Protein AF-A0AAV4BDG4-F1 (afdb_monomer)

pLDDT: mean 85.78, std 14.43, range [35.44, 98.12]

Solvent-accessible surface area (backbone atoms only — not comparable to full-atom values): 12300 Å² total; per-residue (Å²): 131,75,57,92,96,53,85,87,89,84,87,64,98,82,62,91,70,87,56,55,36,72,92,63,77,57,38,47,42,70,58,53,55,46,65,73,56,68,48,56,65,57,51,50,50,55,57,36,61,77,67,53,71,68,67,95,70,93,49,65,69,57,58,54,51,36,48,50,58,32,53,47,52,51,52,51,49,53,54,49,44,71,78,37,67,73,64,64,61,94,48,93,59,50,69,59,54,49,53,50,54,53,50,49,66,67,43,49,66,56,51,50,54,54,53,70,66,68,85,61,59,70,68,57,54,54,52,32,44,76,71,73,42,70,65,76,73,70,70,76,64,73,76,73,63,87,68,71,77,86,75,72,60,44,62,17,75,85,51,55,84,90,70,59,48,60,21,82,44,53,40,89,86,79,62,49,43,30,34,78,94,71,53,79,84,85,86,70,57,94,88,72,113

Radius of gyration: 34.15 Å; Cα contacts (8 Å, |Δi|>4): 116; chains: 1; bounding box: 66×41×107 Å

Structure (mmCIF, N/CA/C/O backbone):
data_AF-A0AAV4BDG4-F1
#
_entry.id   AF-A0AAV4BDG4-F1
#
loop_
_atom_site.group_PDB
_atom_site.id
_atom_site.type_symbol
_atom_site.label_atom_id
_atom_site.label_alt_id
_atom_site.label_comp_id
_atom_site.label_asym_id
_atom_site.label_entity_id
_atom_site.label_seq_id
_atom_site.pdbx_PDB_ins_code
_atom_site.Cartn_x
_atom_site.Cartn_y
_atom_site.Cartn_z
_atom_site.occupancy
_atom_site.B_iso_or_equiv
_atom_site.auth_seq_id
_atom_site.auth_comp_id
_atom_site.auth_asym_id
_atom_site.auth_atom_id
_atom_site.pdbx_PDB_model_num
ATOM 1 N N . MET A 1 1 ? 24.468 -13.431 -28.323 1.00 70.44 1 MET A N 1
ATOM 2 C CA . MET A 1 1 ? 23.838 -13.746 -29.622 1.00 70.44 1 MET A CA 1
ATOM 3 C C . MET A 1 1 ? 22.811 -14.858 -29.434 1.00 70.44 1 MET A C 1
ATOM 5 O O . MET A 1 1 ? 22.978 -15.628 -28.487 1.00 70.44 1 MET A O 1
ATOM 9 N N . PRO A 1 2 ? 21.722 -14.906 -30.225 1.00 81.69 2 PRO A N 1
ATOM 10 C CA . PRO A 1 2 ? 20.741 -15.987 -30.136 1.00 81.69 2 PRO A CA 1
ATOM 11 C C . PRO A 1 2 ? 21.385 -17.351 -30.427 1.00 81.69 2 PRO A C 1
ATOM 13 O O . PRO A 1 2 ? 22.406 -17.438 -31.104 1.00 81.69 2 PRO A O 1
ATOM 16 N N . LYS A 1 3 ? 20.809 -18.415 -29.855 1.00 88.38 3 LYS A N 1
ATOM 17 C CA . LYS A 1 3 ? 21.290 -19.793 -30.051 1.00 88.38 3 LYS A CA 1
ATOM 18 C C . LYS A 1 3 ? 21.027 -20.254 -31.488 1.00 88.38 3 LYS A C 1
ATOM 20 O O . LYS A 1 3 ? 20.099 -19.759 -32.126 1.00 88.38 3 LYS A O 1
ATOM 25 N N . GLN A 1 4 ? 21.788 -21.244 -31.957 1.00 90.38 4 GLN A N 1
ATOM 26 C CA . GLN A 1 4 ? 21.557 -21.880 -33.256 1.00 90.38 4 GLN A CA 1
ATOM 27 C C . GLN A 1 4 ? 20.088 -22.326 -33.385 1.00 90.38 4 GLN A C 1
ATOM 29 O O . GLN A 1 4 ? 19.519 -22.889 -32.449 1.00 90.38 4 GLN A O 1
ATOM 34 N N . GLY A 1 5 ? 19.464 -22.011 -34.523 1.00 92.88 5 GLY A N 1
ATOM 35 C CA . GLY A 1 5 ? 18.044 -22.284 -34.777 1.00 92.88 5 GLY A CA 1
ATOM 36 C C . GLY A 1 5 ? 17.057 -21.290 -34.147 1.00 92.88 5 GLY A C 1
ATOM 37 O O . GLY A 1 5 ? 15.855 -21.530 -34.200 1.00 92.88 5 GLY A O 1
ATOM 38 N N . LYS A 1 6 ? 17.521 -20.181 -33.550 1.00 93.94 6 LYS A N 1
ATOM 39 C CA . LYS A 1 6 ? 16.657 -19.112 -33.019 1.00 93.94 6 LYS A CA 1
ATOM 40 C C . LYS A 1 6 ? 17.003 -17.761 -33.641 1.00 93.94 6 LYS A C 1
ATOM 42 O O . LYS A 1 6 ? 18.172 -17.403 -33.733 1.00 93.94 6 LYS A O 1
ATOM 47 N N . ALA A 1 7 ? 15.977 -16.989 -33.986 1.00 91.88 7 ALA A N 1
ATOM 48 C CA . ALA A 1 7 ? 16.105 -15.612 -34.452 1.00 91.88 7 ALA A CA 1
ATOM 49 C C . ALA A 1 7 ? 15.476 -14.643 -33.441 1.00 91.88 7 ALA A C 1
ATOM 51 O O . ALA A 1 7 ? 14.489 -14.974 -32.784 1.00 91.88 7 ALA A O 1
ATOM 52 N N . VAL A 1 8 ? 16.055 -13.448 -33.316 1.00 90.06 8 VAL A N 1
ATOM 53 C CA . VAL A 1 8 ? 15.477 -12.324 -32.568 1.00 90.06 8 VAL A CA 1
ATOM 54 C C . VAL A 1 8 ? 15.285 -11.194 -33.562 1.00 90.06 8 VAL A C 1
ATOM 56 O O . VAL A 1 8 ? 16.257 -10.733 -34.153 1.00 90.06 8 VAL A O 1
ATOM 59 N N . ILE A 1 9 ? 14.035 -10.784 -33.754 1.00 92.00 9 ILE A N 1
ATOM 60 C CA . ILE A 1 9 ? 13.655 -9.732 -34.696 1.00 92.00 9 ILE A CA 1
ATOM 61 C C . ILE A 1 9 ? 13.173 -8.544 -33.870 1.00 92.00 9 ILE A C 1
ATOM 63 O O . ILE A 1 9 ? 12.279 -8.692 -33.036 1.00 92.00 9 ILE A O 1
ATOM 67 N N . LEU A 1 10 ? 13.792 -7.385 -34.077 1.00 91.88 10 LEU A N 1
ATOM 68 C CA . LEU A 1 10 ? 13.452 -6.136 -33.403 1.00 91.88 10 LEU A CA 1
ATOM 69 C C . LEU A 1 10 ? 13.176 -5.076 -34.463 1.00 91.88 10 LEU A C 1
ATOM 71 O O . LEU A 1 10 ? 13.933 -4.947 -35.421 1.00 91.88 10 LEU A O 1
ATOM 75 N N . PHE A 1 11 ? 12.108 -4.313 -34.262 1.00 92.44 11 PHE A N 1
ATOM 76 C CA . PHE A 1 11 ? 11.775 -3.150 -35.076 1.00 92.44 11 PHE A CA 1
ATOM 77 C C . PHE A 1 11 ? 11.958 -1.898 -34.224 1.00 92.44 11 PHE A C 1
ATOM 79 O O . PHE A 1 11 ? 11.570 -1.880 -33.055 1.00 92.44 11 PHE A O 1
ATOM 86 N N . SER A 1 12 ? 12.553 -0.859 -34.801 1.00 92.31 12 SER A N 1
ATOM 87 C CA . SER A 1 12 ? 12.705 0.443 -34.158 1.00 92.31 12 SER A CA 1
ATOM 88 C C . SER A 1 12 ? 12.476 1.543 -35.179 1.00 92.31 12 SER A C 1
ATOM 90 O O . SER A 1 12 ? 12.935 1.447 -36.312 1.00 92.31 12 SER A O 1
ATOM 92 N N . THR A 1 13 ? 11.792 2.600 -34.757 1.00 93.81 13 THR A N 1
ATOM 93 C CA . THR A 1 13 ? 11.707 3.864 -35.497 1.00 93.81 13 THR A CA 1
ATOM 94 C C . THR A 1 13 ? 12.770 4.871 -35.043 1.00 93.81 13 THR A C 1
ATOM 96 O O . THR A 1 13 ? 12.795 5.975 -35.565 1.00 93.81 13 THR A O 1
ATOM 99 N N . MET A 1 14 ? 13.610 4.515 -34.059 1.00 91.50 14 MET A N 1
ATOM 100 C CA . MET A 1 14 ? 14.662 5.370 -33.483 1.00 91.50 14 MET A CA 1
ATOM 101 C C . MET A 1 14 ? 16.081 4.974 -33.914 1.00 91.50 14 MET A C 1
ATOM 103 O O . MET A 1 14 ? 16.971 5.816 -33.909 1.00 91.50 14 MET A O 1
ATOM 107 N N . HIS A 1 15 ? 16.302 3.702 -34.259 1.00 91.31 15 HIS A N 1
ATOM 108 C CA . HIS A 1 15 ? 17.616 3.182 -34.649 1.00 91.31 15 HIS A CA 1
ATOM 109 C C . HIS A 1 15 ? 17.632 3.030 -36.173 1.00 91.31 15 HIS A C 1
ATOM 111 O O . HIS A 1 15 ? 16.967 2.142 -36.709 1.00 91.31 15 HIS A O 1
ATOM 117 N N . HIS A 1 16 ? 18.320 3.943 -36.864 1.00 90.12 16 HIS A N 1
ATOM 118 C CA . HIS A 1 16 ? 18.374 4.008 -38.334 1.00 90.12 16 HIS A CA 1
ATOM 119 C C . HIS A 1 16 ? 19.648 3.398 -38.930 1.00 90.12 16 HIS A C 1
ATOM 121 O O . HIS A 1 16 ? 19.780 3.326 -40.151 1.00 90.12 16 HIS A O 1
ATOM 127 N N . ASP A 1 17 ? 20.577 2.960 -38.087 1.00 86.75 17 ASP A N 1
ATOM 128 C CA . ASP A 1 17 ? 21.832 2.339 -38.479 1.00 86.75 17 AS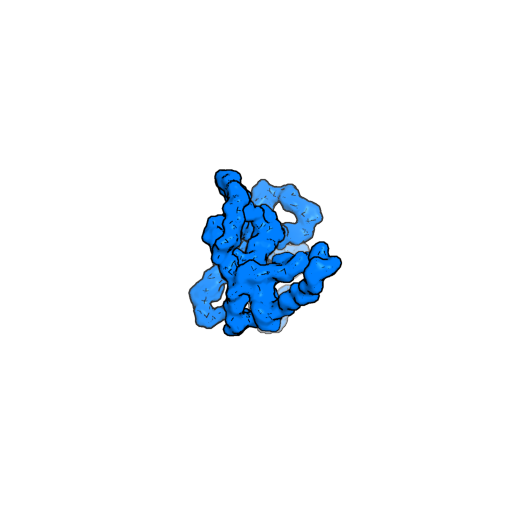P A CA 1
ATOM 129 C C . ASP A 1 17 ? 21.958 0.915 -37.912 1.00 86.75 17 ASP A C 1
ATOM 131 O O . ASP A 1 17 ? 21.097 0.407 -37.190 1.00 86.75 17 ASP A O 1
ATOM 135 N N . MET A 1 18 ? 23.036 0.232 -38.296 1.00 84.50 18 MET A N 1
ATOM 136 C CA . MET A 1 18 ? 23.383 -1.098 -37.789 1.00 84.50 18 MET A CA 1
ATOM 137 C C . MET A 1 18 ? 24.458 -1.010 -36.699 1.00 84.50 18 MET A C 1
ATOM 139 O O . MET A 1 18 ? 25.356 -1.852 -36.652 1.00 84.50 18 MET A O 1
ATOM 143 N N . ALA A 1 19 ? 24.402 0.025 -35.852 1.00 87.56 19 ALA A N 1
ATOM 144 C CA . ALA A 1 19 ? 25.393 0.226 -34.804 1.00 87.56 19 ALA A CA 1
ATOM 145 C C . ALA A 1 19 ? 25.476 -0.994 -33.867 1.00 87.56 19 ALA A C 1
ATOM 147 O O . ALA A 1 19 ? 24.468 -1.559 -33.424 1.00 87.56 19 ALA A O 1
ATOM 148 N N . VAL A 1 20 ? 26.708 -1.405 -33.565 1.00 87.81 20 VAL A N 1
ATOM 149 C CA . VAL A 1 20 ? 27.016 -2.492 -32.632 1.00 87.81 20 VAL A CA 1
ATOM 150 C C . VAL A 1 20 ? 27.889 -1.965 -31.510 1.00 87.81 20 VAL A C 1
ATOM 152 O O . VAL A 1 20 ? 28.816 -1.190 -31.731 1.00 87.81 20 VAL A O 1
ATOM 155 N N . ASP A 1 21 ? 27.600 -2.414 -30.298 1.00 82.81 21 ASP A N 1
ATOM 156 C CA . ASP A 1 21 ? 28.400 -2.083 -29.128 1.00 82.81 21 ASP A CA 1
ATOM 157 C C . ASP A 1 21 ? 29.558 -3.086 -29.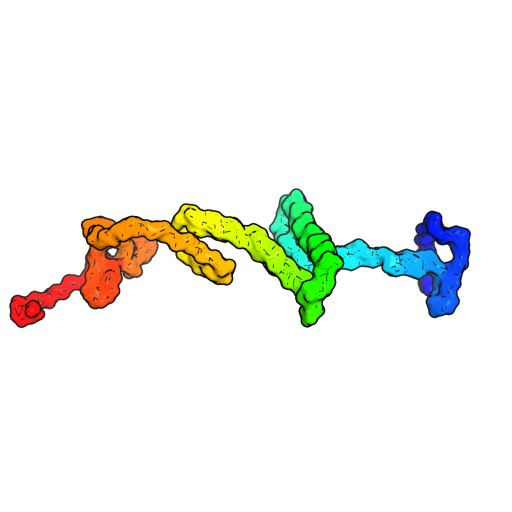011 1.00 82.81 21 ASP A C 1
ATOM 159 O O . ASP A 1 21 ? 29.351 -4.288 -28.792 1.00 82.81 21 ASP A O 1
ATOM 163 N N . LEU A 1 22 ? 30.784 -2.588 -29.197 1.00 79.69 22 LEU A N 1
ATOM 164 C CA . LEU A 1 22 ? 32.009 -3.387 -29.133 1.00 79.69 22 LEU A CA 1
ATOM 165 C C . LEU A 1 22 ? 32.346 -3.825 -27.700 1.00 79.69 22 LEU A C 1
ATOM 167 O O . LEU A 1 22 ? 32.911 -4.903 -27.519 1.00 79.69 22 LEU A O 1
ATOM 171 N N . GLU A 1 23 ? 31.950 -3.055 -26.684 1.00 80.38 23 GLU A N 1
ATOM 172 C CA . GLU A 1 23 ? 32.147 -3.402 -25.272 1.00 80.38 23 GLU A CA 1
ATOM 173 C C . GLU A 1 23 ? 31.177 -4.512 -24.839 1.00 80.38 23 GLU A C 1
ATOM 175 O O . GLU A 1 23 ? 31.510 -5.371 -24.021 1.00 80.38 23 GLU A O 1
ATOM 180 N N . GLN A 1 24 ? 29.988 -4.566 -25.448 1.00 78.75 24 GLN A N 1
ATOM 181 C CA . GLN A 1 24 ? 28.963 -5.576 -25.163 1.00 78.75 24 GLN A CA 1
ATOM 182 C C . GLN A 1 24 ? 28.935 -6.740 -26.161 1.00 78.75 24 GLN A C 1
ATOM 184 O O . GLN A 1 24 ? 27.865 -7.240 -26.531 1.00 78.75 24 GLN A O 1
ATOM 189 N N . MET A 1 25 ? 30.114 -7.241 -26.534 1.00 81.25 25 MET A N 1
ATOM 190 C CA . MET A 1 25 ? 30.286 -8.428 -27.385 1.00 81.25 25 MET A CA 1
ATOM 191 C C . MET A 1 25 ? 29.641 -8.299 -28.773 1.00 81.25 25 MET A C 1
ATOM 193 O O . MET A 1 25 ? 29.043 -9.256 -29.276 1.00 81.25 25 MET A O 1
ATOM 197 N N . GLY A 1 26 ? 29.707 -7.108 -29.372 1.00 83.00 26 GLY A N 1
ATOM 198 C CA . GLY A 1 26 ? 29.191 -6.852 -30.718 1.00 83.00 26 GLY A CA 1
ATOM 199 C C . GLY A 1 26 ? 27.672 -6.999 -30.823 1.00 83.00 26 GLY A C 1
ATOM 200 O O . GLY A 1 26 ? 27.151 -7.352 -31.883 1.00 83.00 26 GLY A O 1
ATOM 201 N N . LYS A 1 27 ? 26.936 -6.811 -29.720 1.00 87.56 27 LYS A N 1
ATOM 202 C CA . LYS A 1 27 ? 25.470 -6.837 -29.754 1.00 87.56 27 LYS A CA 1
ATOM 203 C C . LYS A 1 27 ? 24.954 -5.591 -30.488 1.00 87.56 27 LYS A C 1
ATOM 205 O O . LYS A 1 27 ? 25.473 -4.504 -30.240 1.00 87.56 27 LYS A O 1
ATOM 210 N N . PRO A 1 28 ? 23.908 -5.724 -31.325 1.00 90.62 28 PRO A N 1
ATOM 211 C CA . PRO A 1 28 ? 23.251 -4.570 -31.926 1.00 90.62 28 PRO A CA 1
ATOM 212 C C . PRO A 1 28 ? 22.740 -3.618 -30.848 1.00 90.62 28 PRO A C 1
ATOM 214 O O . PRO A 1 28 ? 22.126 -4.068 -29.875 1.00 90.62 28 PRO A O 1
ATOM 217 N N . GLU A 1 29 ? 22.957 -2.323 -31.037 1.00 91.19 29 GLU A N 1
ATOM 218 C CA . GLU A 1 29 ? 22.571 -1.279 -30.086 1.00 91.19 29 GLU A CA 1
ATOM 219 C C . GLU A 1 29 ? 21.053 -1.319 -29.795 1.00 91.19 29 GLU A C 1
ATOM 221 O O . GLU A 1 29 ? 20.655 -1.368 -28.628 1.00 91.19 29 GLU A O 1
ATOM 226 N N . ILE A 1 30 ? 20.217 -1.547 -30.819 1.00 92.69 30 ILE A N 1
ATOM 227 C CA . ILE A 1 30 ? 18.766 -1.786 -30.686 1.00 92.69 30 ILE A CA 1
ATOM 228 C C . ILE A 1 30 ? 18.411 -2.876 -29.659 1.00 92.69 30 ILE A C 1
ATOM 230 O O . ILE A 1 30 ? 17.433 -2.758 -28.916 1.00 92.69 30 ILE A O 1
ATOM 234 N N . ASN A 1 31 ? 19.200 -3.951 -29.589 1.00 91.25 31 ASN A N 1
ATOM 235 C CA . ASN A 1 31 ? 18.976 -5.047 -28.648 1.00 91.25 31 ASN A CA 1
ATOM 236 C C . ASN A 1 31 ? 19.312 -4.612 -27.216 1.00 91.25 31 ASN A C 1
ATOM 238 O O . ASN A 1 31 ? 18.610 -4.964 -26.266 1.00 91.25 31 ASN A O 1
ATOM 242 N N . LEU A 1 32 ? 20.370 -3.823 -27.047 1.00 91.19 32 LEU A N 1
ATOM 243 C CA . LEU A 1 32 ? 20.768 -3.289 -25.748 1.00 91.19 32 LEU A CA 1
ATOM 244 C C . LEU A 1 32 ? 19.735 -2.298 -25.222 1.00 91.19 32 LEU A C 1
ATOM 246 O O . LEU A 1 32 ? 19.287 -2.432 -24.079 1.00 91.19 32 LEU A O 1
ATOM 250 N N . TYR A 1 33 ? 19.292 -1.378 -26.078 1.00 91.62 33 TYR A N 1
ATOM 251 C CA . TYR A 1 33 ? 18.252 -0.413 -25.752 1.00 91.62 33 TYR A CA 1
ATOM 252 C C . TYR A 1 33 ? 16.941 -1.104 -25.352 1.00 91.62 33 TYR A C 1
ATOM 254 O O . TYR A 1 33 ? 16.366 -0.808 -24.297 1.00 91.62 33 TYR A O 1
ATOM 262 N N . TYR A 1 34 ? 16.497 -2.091 -26.139 1.00 93.00 34 TYR A N 1
ATOM 263 C CA . TYR A 1 34 ? 15.313 -2.891 -25.820 1.00 93.00 34 TYR A CA 1
ATOM 264 C C . TYR A 1 34 ? 15.454 -3.600 -24.467 1.00 93.00 34 TYR A C 1
ATOM 266 O O . TYR A 1 34 ? 14.569 -3.510 -23.617 1.00 93.00 34 TYR A O 1
ATOM 274 N N . ASN A 1 35 ? 16.582 -4.270 -24.213 1.00 91.44 35 ASN A N 1
ATOM 275 C CA . ASN A 1 35 ? 16.788 -4.979 -22.949 1.00 91.44 35 ASN A CA 1
ATOM 276 C C . ASN A 1 35 ? 16.807 -4.052 -21.731 1.00 91.44 35 ASN A C 1
ATOM 278 O O . ASN A 1 35 ? 16.324 -4.454 -20.671 1.00 91.44 35 ASN A O 1
ATOM 282 N N . LYS A 1 36 ? 17.319 -2.826 -21.884 1.00 90.81 36 LYS A N 1
ATOM 283 C CA . LYS A 1 36 ? 17.344 -1.809 -20.827 1.00 90.81 36 LYS A CA 1
ATOM 284 C C . LYS A 1 36 ? 15.943 -1.308 -20.458 1.00 90.81 36 LYS A C 1
ATOM 286 O O . LYS A 1 36 ? 15.707 -0.967 -19.304 1.00 90.81 36 LYS A O 1
ATOM 291 N N . THR A 1 37 ? 15.014 -1.271 -21.413 1.00 91.44 37 THR A N 1
ATOM 292 C CA . THR A 1 37 ? 13.696 -0.625 -21.253 1.00 91.44 37 THR A CA 1
ATOM 293 C C . THR A 1 37 ? 12.535 -1.606 -21.080 1.00 91.44 37 THR A C 1
ATOM 295 O O . THR A 1 37 ? 11.570 -1.296 -20.379 1.00 91.44 37 THR A O 1
ATOM 298 N N . LYS A 1 38 ? 12.632 -2.829 -21.622 1.00 92.06 38 LYS A N 1
ATOM 299 C CA . LYS A 1 38 ? 11.557 -3.845 -21.586 1.00 92.06 38 LYS A CA 1
ATOM 300 C C . LYS A 1 38 ? 11.100 -4.247 -20.179 1.00 92.06 38 LYS A C 1
ATOM 302 O O . LYS A 1 38 ? 10.023 -4.811 -20.018 1.00 92.06 38 LYS A O 1
ATOM 307 N N . GLY A 1 39 ? 11.930 -4.004 -19.163 1.00 92.44 39 GLY A N 1
ATOM 308 C CA . GLY A 1 39 ? 11.678 -4.416 -17.782 1.00 92.44 39 GLY A CA 1
ATOM 309 C C . GLY A 1 39 ? 10.716 -3.521 -17.000 1.00 92.44 39 GLY A C 1
ATOM 310 O O . GLY A 1 39 ? 10.349 -3.893 -15.890 1.00 92.44 39 GLY A O 1
ATOM 311 N N . GLY A 1 40 ? 10.298 -2.364 -17.529 1.00 91.19 40 GLY A N 1
ATOM 312 C CA . GLY A 1 40 ? 9.494 -1.399 -16.763 1.00 91.19 40 GLY A CA 1
ATOM 313 C C . GLY A 1 40 ? 8.167 -1.974 -16.254 1.00 91.19 40 GLY A C 1
ATOM 314 O O . GLY A 1 40 ? 7.860 -1.890 -15.066 1.00 91.19 40 GLY A O 1
ATOM 315 N N . VAL A 1 41 ? 7.411 -2.626 -17.140 1.00 90.75 41 VAL A N 1
ATOM 316 C CA . VAL A 1 41 ? 6.109 -3.227 -16.804 1.00 90.75 41 VAL A CA 1
ATOM 317 C C . VAL A 1 41 ? 6.267 -4.433 -15.875 1.00 90.75 41 VAL A C 1
ATOM 319 O O . VAL A 1 41 ? 5.510 -4.568 -14.918 1.00 90.75 41 VAL A O 1
ATOM 322 N N . ASP A 1 42 ? 7.267 -5.285 -16.107 1.00 94.31 42 ASP A N 1
ATOM 323 C CA . ASP A 1 42 ? 7.536 -6.439 -15.239 1.00 94.31 42 ASP A CA 1
ATOM 324 C C . ASP A 1 42 ? 7.944 -5.993 -13.826 1.00 94.31 42 ASP A C 1
ATOM 326 O O . ASP A 1 42 ? 7.429 -6.500 -12.832 1.00 94.31 42 ASP A O 1
ATOM 330 N N . SER A 1 43 ? 8.778 -4.953 -13.732 1.00 92.81 43 SER A N 1
ATOM 331 C CA . SER A 1 43 ? 9.163 -4.346 -12.454 1.00 92.81 43 SER A CA 1
ATOM 332 C C . SER A 1 43 ? 7.945 -3.792 -11.718 1.00 92.81 43 SER A C 1
ATOM 334 O O . SER A 1 43 ? 7.783 -4.034 -10.523 1.00 92.81 43 SER A O 1
ATOM 336 N N . LEU A 1 44 ? 7.047 -3.096 -12.426 1.00 92.81 44 LEU A N 1
ATOM 337 C CA . LEU A 1 44 ? 5.777 -2.630 -11.868 1.00 92.81 44 LEU A CA 1
ATOM 338 C C . LEU A 1 44 ? 4.942 -3.801 -11.329 1.00 92.81 44 LEU A C 1
ATOM 340 O O . LEU A 1 44 ? 4.476 -3.739 -10.191 1.00 92.81 44 LEU A O 1
ATOM 344 N N . TYR A 1 45 ? 4.789 -4.877 -12.106 1.00 93.19 45 TYR A N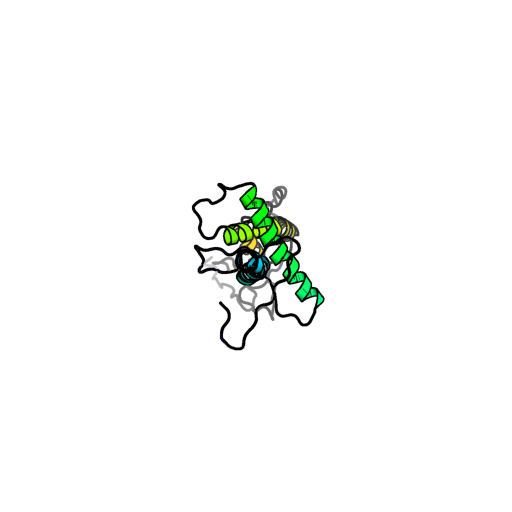 1
ATOM 345 C CA . TYR A 1 45 ? 4.053 -6.067 -11.678 1.00 93.19 45 TYR A CA 1
ATOM 346 C C . TYR A 1 45 ? 4.655 -6.705 -10.426 1.00 93.19 45 TYR A C 1
ATOM 348 O O . TYR A 1 45 ? 3.916 -6.975 -9.480 1.00 93.19 45 TYR A O 1
ATOM 356 N N . GLN A 1 46 ? 5.975 -6.900 -10.377 1.00 94.44 46 GLN A N 1
ATOM 357 C CA . GLN A 1 46 ? 6.664 -7.442 -9.200 1.00 94.44 46 GLN A CA 1
ATOM 358 C C . GLN A 1 46 ? 6.457 -6.552 -7.968 1.00 94.44 46 GLN A C 1
ATOM 360 O O . GLN A 1 46 ? 6.165 -7.037 -6.870 1.00 94.44 46 GLN A O 1
ATOM 365 N N . LEU A 1 47 ? 6.562 -5.233 -8.148 1.00 94.56 47 LEU A N 1
ATOM 366 C CA . LEU A 1 47 ? 6.370 -4.267 -7.076 1.00 94.56 47 LEU A CA 1
ATOM 367 C C . LEU A 1 47 ? 4.933 -4.303 -6.543 1.00 94.56 47 LEU A C 1
ATOM 369 O O . LEU A 1 47 ? 4.761 -4.370 -5.326 1.00 94.56 47 LEU A O 1
ATOM 373 N N . VAL A 1 48 ? 3.930 -4.281 -7.417 1.00 94.31 48 VAL A N 1
ATOM 374 C CA . VAL A 1 48 ? 2.513 -4.379 -7.037 1.00 94.31 48 VAL A CA 1
ATOM 375 C C . VAL A 1 48 ? 2.226 -5.711 -6.344 1.00 94.31 48 VAL A C 1
ATOM 377 O O . VAL A 1 48 ? 1.574 -5.738 -5.303 1.00 94.31 48 VAL A O 1
ATOM 380 N N . HIS A 1 49 ? 2.766 -6.814 -6.867 1.00 93.75 49 HIS A N 1
ATOM 381 C CA . HIS A 1 49 ? 2.534 -8.151 -6.324 1.00 93.75 49 HIS A CA 1
ATOM 382 C C . HIS A 1 49 ? 2.998 -8.286 -4.866 1.00 93.75 49 HIS A C 1
ATOM 384 O O . HIS A 1 49 ? 2.315 -8.909 -4.058 1.00 93.75 49 HIS A O 1
ATOM 390 N N . ALA A 1 50 ? 4.122 -7.661 -4.509 1.00 94.25 50 ALA A N 1
ATOM 391 C CA . ALA A 1 50 ? 4.707 -7.755 -3.172 1.00 94.25 50 ALA A CA 1
ATOM 392 C C . ALA A 1 50 ? 3.855 -7.137 -2.040 1.00 94.25 50 ALA A C 1
ATOM 394 O O . ALA A 1 50 ? 4.054 -7.500 -0.884 1.00 94.25 50 ALA A O 1
ATOM 395 N N . TYR A 1 51 ? 2.933 -6.217 -2.345 1.00 92.38 51 TYR A N 1
ATOM 396 C CA . TYR A 1 51 ? 2.023 -5.604 -1.360 1.00 92.38 51 TYR A CA 1
ATOM 397 C C . TYR A 1 51 ? 0.571 -5.579 -1.853 1.00 92.38 51 TYR A C 1
ATOM 399 O O . TYR A 1 51 ? -0.168 -4.643 -1.555 1.00 92.38 51 TYR A O 1
ATOM 407 N N . MET A 1 52 ? 0.156 -6.591 -2.620 1.00 92.06 52 MET A N 1
ATOM 408 C CA . MET A 1 52 ? -1.190 -6.605 -3.185 1.00 92.06 52 MET A CA 1
ATOM 409 C C . MET A 1 52 ? -2.274 -6.694 -2.105 1.00 92.06 52 MET A C 1
ATOM 411 O O . MET A 1 52 ? -2.184 -7.486 -1.165 1.00 92.06 52 MET A O 1
ATOM 415 N N . SER A 1 53 ? -3.348 -5.931 -2.284 1.00 89.75 53 SER A N 1
ATOM 416 C CA . SER A 1 53 ? -4.531 -5.955 -1.416 1.00 89.75 53 SER A CA 1
ATOM 417 C C . SER A 1 53 ? -5.651 -6.862 -1.947 1.00 89.75 53 SER A C 1
ATOM 419 O O . SER A 1 53 ? -6.757 -6.899 -1.395 1.00 89.75 53 SER A O 1
ATOM 421 N N . LYS A 1 54 ? -5.367 -7.626 -3.011 1.00 91.94 54 LYS A N 1
ATOM 422 C CA . LYS A 1 54 ? -6.313 -8.542 -3.656 1.00 91.94 54 LYS A CA 1
ATOM 423 C C . LYS A 1 54 ? -6.873 -9.566 -2.679 1.00 91.94 54 LYS A C 1
ATOM 425 O O . LYS A 1 54 ? -6.158 -10.198 -1.907 1.00 91.94 54 LYS A O 1
ATOM 430 N N . ARG A 1 55 ? -8.180 -9.787 -2.786 1.00 92.75 55 ARG A N 1
ATOM 431 C CA . ARG A 1 55 ? -8.892 -10.859 -2.087 1.00 92.75 55 ARG A CA 1
ATOM 432 C C . ARG A 1 55 ? -9.509 -11.804 -3.100 1.00 92.75 55 ARG A C 1
ATOM 434 O O . ARG A 1 55 ? -9.910 -11.376 -4.182 1.00 92.75 55 ARG A O 1
ATOM 441 N N . GLN A 1 56 ? -9.617 -13.077 -2.728 1.00 94.19 56 GLN A N 1
ATOM 442 C CA . GLN A 1 56 ? -10.341 -14.054 -3.530 1.00 94.19 56 GLN A CA 1
ATOM 443 C C . GLN A 1 56 ? -11.783 -13.575 -3.731 1.00 94.19 56 GLN A C 1
ATOM 445 O O . GLN A 1 56 ? -12.491 -13.257 -2.776 1.00 94.19 56 GLN A O 1
ATOM 450 N N . THR A 1 57 ? -12.202 -13.486 -4.990 1.00 94.69 57 THR A N 1
ATOM 451 C CA .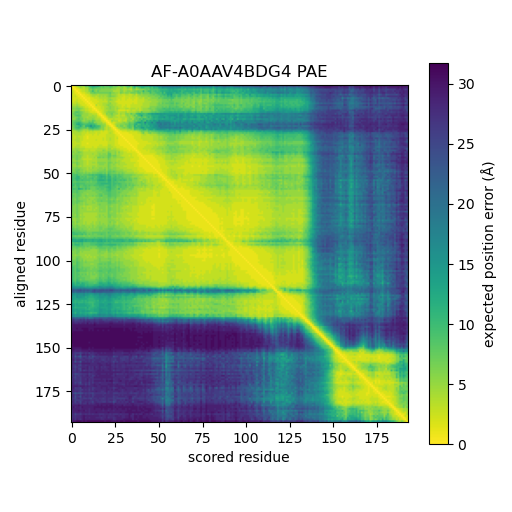 THR A 1 57 ? -13.528 -13.011 -5.378 1.00 94.69 57 THR A CA 1
ATOM 452 C C . THR A 1 57 ? -13.954 -13.685 -6.674 1.00 94.69 57 THR A C 1
ATOM 454 O O . THR A 1 57 ? -13.142 -13.886 -7.571 1.00 94.69 57 THR A O 1
ATOM 457 N N . VAL A 1 58 ? -15.243 -13.997 -6.785 1.00 96.69 58 VAL A N 1
ATOM 458 C CA . VAL A 1 58 ? -15.878 -14.452 -8.035 1.00 96.69 58 VAL A CA 1
ATOM 459 C C . VAL A 1 58 ? -16.407 -13.283 -8.876 1.00 96.69 58 VAL A C 1
ATOM 461 O O . VAL A 1 58 ? -16.916 -13.474 -9.974 1.00 96.69 58 VAL A O 1
ATOM 464 N N . ARG A 1 59 ? -16.316 -12.050 -8.363 1.00 97.06 59 ARG A N 1
ATOM 465 C CA . ARG A 1 59 ? -16.812 -10.839 -9.027 1.00 97.06 59 ARG A CA 1
ATOM 466 C C . ARG A 1 59 ? -15.657 -10.139 -9.739 1.00 97.06 59 ARG A C 1
ATOM 468 O O . ARG A 1 59 ? -14.852 -9.475 -9.082 1.00 97.06 59 ARG A O 1
ATOM 475 N N . TRP A 1 60 ? -15.604 -10.241 -11.067 1.00 95.88 60 TRP A N 1
ATOM 476 C CA . TRP A 1 60 ? -14.556 -9.609 -11.881 1.00 95.88 60 TRP A CA 1
ATOM 477 C C . TRP A 1 60 ? -14.391 -8.092 -11.641 1.00 95.88 60 TRP A C 1
ATOM 479 O O . TRP A 1 60 ? -13.238 -7.658 -11.568 1.00 95.88 60 TRP A O 1
ATOM 489 N N . PRO A 1 61 ? -15.453 -7.280 -11.406 1.00 97.06 61 PRO A N 1
ATOM 490 C CA . PRO A 1 61 ? -15.268 -5.847 -11.175 1.00 97.06 61 PRO A CA 1
ATOM 491 C C . PRO A 1 61 ? -14.510 -5.580 -9.879 1.00 97.06 61 PRO A C 1
ATOM 493 O O . PRO A 1 61 ? -13.717 -4.651 -9.800 1.00 97.06 61 PRO A O 1
ATOM 496 N N . LEU A 1 62 ? -14.709 -6.430 -8.866 1.00 95.88 62 LEU A N 1
ATOM 497 C CA . LEU A 1 62 ? -13.996 -6.320 -7.600 1.00 95.88 62 LEU A CA 1
ATOM 498 C C . LEU A 1 62 ? -12.522 -6.719 -7.758 1.00 95.88 62 LEU A C 1
ATOM 500 O O . LEU A 1 62 ? -11.650 -6.089 -7.172 1.00 95.88 62 LEU A O 1
ATOM 504 N N . SER A 1 63 ? -12.232 -7.721 -8.595 1.00 93.62 63 SER A N 1
ATOM 505 C CA . SER A 1 63 ? -10.850 -8.069 -8.950 1.00 93.62 63 SER A CA 1
ATOM 506 C C . SER A 1 63 ? -10.143 -6.913 -9.660 1.00 93.62 63 SER A C 1
ATOM 508 O O . SER A 1 63 ? -8.984 -6.630 -9.367 1.00 93.62 63 SER A O 1
ATOM 510 N N . TYR A 1 64 ? -10.829 -6.227 -10.578 1.00 93.62 64 TYR A N 1
ATOM 511 C CA . TYR A 1 64 ? -10.304 -5.015 -11.205 1.00 93.62 64 TYR A CA 1
ATOM 512 C C . TYR A 1 64 ? -10.099 -3.906 -10.170 1.00 93.62 64 TYR A C 1
ATOM 514 O O . TYR A 1 64 ? -9.003 -3.359 -10.072 1.00 93.62 64 TYR A O 1
ATOM 522 N N . PHE A 1 65 ? -11.112 -3.657 -9.334 1.00 96.00 65 PHE A N 1
ATOM 523 C CA . PHE A 1 65 ? -11.055 -2.660 -8.274 1.00 96.00 65 PHE A CA 1
ATOM 524 C C . PHE A 1 65 ? -9.859 -2.869 -7.351 1.00 96.00 65 PHE A C 1
ATOM 526 O O . PHE A 1 65 ? -9.188 -1.894 -7.075 1.00 96.00 65 PHE A O 1
ATOM 533 N N . PHE A 1 66 ? -9.532 -4.095 -6.929 1.00 94.44 66 PHE A N 1
ATOM 534 C CA . PHE A 1 66 ? -8.364 -4.338 -6.071 1.00 94.44 66 PHE A CA 1
ATOM 535 C C . PHE A 1 66 ? -7.019 -3.995 -6.727 1.00 94.44 66 PHE A C 1
ATOM 537 O O . PHE A 1 66 ? -6.082 -3.657 -6.016 1.00 94.44 66 PHE A O 1
ATOM 544 N N . ASN A 1 67 ? -6.909 -4.021 -8.060 1.00 93.12 67 ASN A N 1
ATOM 545 C CA . ASN A 1 67 ? -5.687 -3.554 -8.726 1.00 93.12 67 ASN A CA 1
ATOM 546 C C . ASN A 1 67 ? -5.526 -2.031 -8.638 1.00 93.12 67 ASN A C 1
ATOM 548 O O . ASN A 1 67 ? -4.398 -1.546 -8.596 1.00 93.12 67 ASN A O 1
ATOM 552 N N . LEU A 1 68 ? -6.630 -1.275 -8.621 1.00 95.31 68 LEU A N 1
ATOM 553 C CA . LEU A 1 68 ? -6.591 0.188 -8.613 1.00 95.31 68 LEU A CA 1
ATOM 554 C C . LEU A 1 68 ? -5.842 0.770 -7.399 1.00 95.31 68 LEU A C 1
ATOM 556 O O . LEU A 1 68 ? -4.908 1.536 -7.631 1.00 95.31 68 LEU A O 1
ATOM 560 N N . PRO A 1 69 ? -6.171 0.437 -6.130 1.00 94.69 69 PRO A N 1
ATOM 561 C CA . PRO A 1 69 ? -5.458 0.971 -4.980 1.00 94.69 69 PRO A CA 1
ATOM 562 C C . PRO A 1 69 ? -4.015 0.465 -4.912 1.00 94.69 69 PRO A C 1
ATOM 564 O O . PRO A 1 69 ? -3.157 1.212 -4.456 1.00 94.69 69 PRO A O 1
ATOM 567 N N . ASP A 1 70 ? -3.715 -0.744 -5.399 1.00 94.75 70 ASP A N 1
ATOM 568 C CA . ASP A 1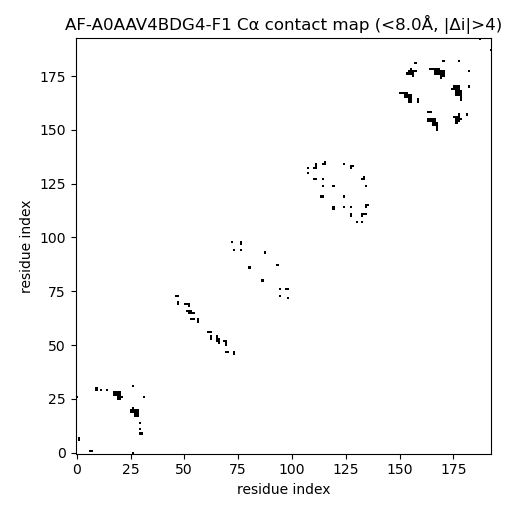 70 ? -2.343 -1.264 -5.404 1.00 94.75 70 ASP A CA 1
ATOM 569 C C . ASP A 1 70 ? -1.441 -0.451 -6.356 1.00 94.75 70 ASP A C 1
ATOM 571 O O . ASP A 1 70 ? -0.331 -0.051 -5.992 1.00 94.75 70 ASP A O 1
ATOM 575 N N . VAL A 1 71 ? -1.930 -0.156 -7.568 1.00 95.50 71 VAL A N 1
ATOM 576 C CA . VAL A 1 71 ? -1.215 0.686 -8.545 1.00 95.50 71 VAL A CA 1
ATOM 577 C C . VAL A 1 71 ? -1.162 2.139 -8.072 1.00 95.50 71 VAL A C 1
ATOM 579 O O . VAL A 1 71 ? -0.101 2.761 -8.138 1.00 95.50 71 VAL A O 1
ATOM 582 N N . ALA A 1 72 ? -2.272 2.672 -7.553 1.00 96.19 72 ALA A N 1
ATOM 583 C CA . ALA A 1 72 ? -2.335 4.034 -7.031 1.00 96.19 72 ALA A CA 1
ATOM 584 C C . ALA A 1 72 ? -1.378 4.231 -5.848 1.00 96.19 72 ALA A C 1
ATOM 586 O O . ALA A 1 72 ? -0.621 5.195 -5.840 1.00 96.19 72 ALA A O 1
ATOM 587 N N . GLY A 1 73 ? -1.333 3.294 -4.897 1.00 96.19 73 GLY A N 1
ATOM 588 C CA . GLY A 1 73 ? -0.434 3.361 -3.745 1.00 96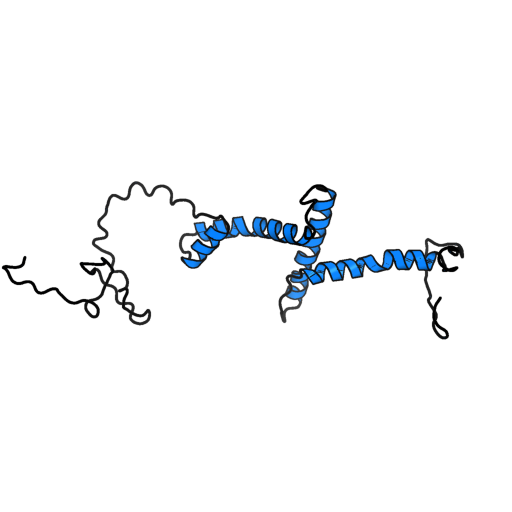.19 73 GLY A CA 1
ATOM 589 C C . GLY A 1 73 ? 1.040 3.374 -4.150 1.00 96.19 73 GLY A C 1
ATOM 590 O O . GLY A 1 73 ? 1.830 4.134 -3.588 1.00 96.19 73 GLY A O 1
ATOM 591 N N . LEU A 1 74 ? 1.420 2.595 -5.169 1.00 96.38 74 LEU A N 1
ATOM 592 C CA . LEU A 1 74 ? 2.779 2.627 -5.707 1.00 96.38 74 LEU A CA 1
ATOM 593 C C . LEU A 1 74 ? 3.082 3.938 -6.445 1.00 96.38 74 LEU A C 1
ATOM 595 O O . LEU A 1 74 ? 4.162 4.496 -6.260 1.00 96.38 74 LEU A O 1
ATOM 599 N N . ALA A 1 75 ? 2.146 4.447 -7.248 1.00 96.81 75 ALA A N 1
ATOM 600 C CA . ALA A 1 75 ? 2.307 5.727 -7.936 1.00 96.81 75 ALA A CA 1
ATOM 601 C C . ALA A 1 75 ? 2.457 6.887 -6.937 1.00 96.81 75 ALA A C 1
ATOM 603 O O . ALA A 1 75 ? 3.386 7.687 -7.054 1.00 96.81 75 ALA A O 1
ATOM 604 N N . SER A 1 76 ? 1.610 6.934 -5.905 1.00 97.38 76 SER A N 1
ATOM 605 C CA . SER A 1 76 ? 1.701 7.909 -4.815 1.00 97.38 76 SER A CA 1
ATOM 606 C C . SER A 1 76 ? 3.030 7.807 -4.066 1.00 97.38 76 SER A C 1
ATOM 608 O O . SER A 1 76 ? 3.633 8.835 -3.773 1.00 97.38 76 SER A O 1
ATOM 610 N N . PHE A 1 77 ? 3.535 6.593 -3.819 1.00 97.19 77 PHE A N 1
ATOM 611 C CA . PHE A 1 77 ? 4.855 6.388 -3.217 1.00 97.19 77 PHE A CA 1
ATOM 612 C C . PHE A 1 77 ? 5.988 6.965 -4.082 1.00 97.19 77 PHE A C 1
ATOM 614 O O . PHE A 1 77 ? 6.883 7.639 -3.565 1.00 97.19 77 PHE A O 1
ATOM 621 N N . VAL A 1 78 ? 5.956 6.730 -5.399 1.00 96.62 78 VAL A N 1
ATOM 622 C CA . VAL A 1 78 ? 6.955 7.283 -6.329 1.00 96.62 78 VAL A CA 1
ATOM 623 C C . VAL A 1 78 ? 6.915 8.811 -6.304 1.00 96.62 78 VAL A C 1
ATOM 625 O O . VAL A 1 78 ? 7.948 9.437 -6.091 1.00 96.62 78 VAL A O 1
ATOM 628 N N . ILE A 1 79 ? 5.731 9.418 -6.427 1.00 98.12 79 ILE A N 1
ATOM 629 C CA . ILE A 1 79 ? 5.575 10.882 -6.376 1.00 98.12 79 ILE A CA 1
ATOM 630 C C . ILE A 1 79 ? 6.094 11.441 -5.045 1.00 98.12 79 ILE A C 1
ATOM 632 O O . ILE A 1 79 ? 6.880 12.387 -5.035 1.00 98.12 79 ILE A O 1
ATOM 636 N N . TRP A 1 80 ? 5.708 10.825 -3.925 1.00 97.50 80 TRP A N 1
ATOM 637 C CA . TRP A 1 80 ? 6.117 11.261 -2.592 1.00 97.50 80 TRP A CA 1
ATOM 638 C C . TRP A 1 80 ? 7.633 11.236 -2.412 1.00 97.50 80 TRP A C 1
ATOM 640 O O . TRP A 1 80 ? 8.206 12.201 -1.913 1.00 97.50 80 TRP A O 1
ATOM 650 N N . THR A 1 81 ? 8.291 10.152 -2.827 1.00 96.38 81 THR A N 1
ATOM 651 C CA . THR A 1 81 ? 9.748 10.003 -2.687 1.00 96.38 81 THR A CA 1
ATOM 652 C C . THR A 1 81 ? 10.541 10.904 -3.627 1.00 96.38 81 THR A C 1
ATOM 654 O O . THR A 1 81 ? 11.635 11.323 -3.260 1.00 96.38 81 THR A O 1
ATOM 657 N N . LEU A 1 82 ? 9.987 11.251 -4.793 1.00 96.75 82 LEU A N 1
ATOM 658 C CA . LEU A 1 82 ? 10.574 12.255 -5.684 1.00 96.75 82 LEU A CA 1
ATOM 659 C C . LEU A 1 82 ? 10.500 13.663 -5.082 1.00 96.75 82 LEU A C 1
ATOM 661 O O . LEU A 1 82 ? 11.455 14.425 -5.193 1.00 96.75 82 LEU A O 1
ATOM 665 N N . GLN A 1 83 ? 9.390 14.002 -4.424 1.00 97.62 83 GLN A N 1
ATOM 666 C CA . GLN A 1 83 ? 9.215 15.301 -3.766 1.00 97.62 83 GLN A CA 1
ATOM 667 C C . GLN A 1 83 ? 9.943 15.393 -2.416 1.00 97.62 83 GLN A C 1
ATOM 669 O O . GLN A 1 83 ? 10.366 16.473 -2.017 1.00 97.62 83 GLN A O 1
ATOM 674 N N . ASN A 1 84 ? 10.105 14.267 -1.716 1.00 96.88 84 ASN A N 1
ATOM 675 C CA . ASN A 1 84 ? 10.655 14.196 -0.362 1.00 96.88 84 ASN A CA 1
ATOM 676 C C . ASN A 1 84 ? 11.809 13.175 -0.287 1.00 96.88 84 ASN A C 1
ATOM 678 O O . ASN A 1 84 ? 11.665 12.126 0.350 1.00 96.88 84 ASN A O 1
ATOM 682 N N . PRO A 1 85 ? 12.974 13.451 -0.900 1.00 94.50 85 PRO A N 1
ATOM 683 C CA . PRO A 1 85 ? 14.066 12.476 -1.008 1.00 94.50 85 PRO A CA 1
ATOM 684 C C . PRO A 1 85 ? 14.654 12.055 0.351 1.00 94.50 85 PRO A C 1
ATOM 686 O O . PRO A 1 85 ? 15.040 10.898 0.535 1.00 94.50 85 PRO A O 1
ATOM 689 N N . LEU A 1 86 ? 14.651 12.967 1.331 1.00 96.12 86 LEU A N 1
ATOM 690 C CA . LEU A 1 86 ? 15.153 12.727 2.691 1.00 96.12 86 LEU A CA 1
ATOM 691 C C . LEU A 1 86 ? 14.150 11.968 3.581 1.00 96.12 86 LEU A C 1
ATOM 693 O O . LEU A 1 86 ? 14.484 11.545 4.693 1.00 96.12 86 LEU A O 1
ATOM 697 N N . TRP A 1 87 ? 12.910 11.756 3.120 1.00 96.19 87 TRP A N 1
ATOM 698 C CA . TRP A 1 87 ? 11.899 11.057 3.907 1.00 96.19 87 TRP A CA 1
ATOM 699 C C . TRP A 1 87 ? 12.323 9.603 4.152 1.00 96.19 87 TRP A C 1
ATOM 701 O O . TRP A 1 87 ? 12.522 8.805 3.229 1.00 96.19 87 TRP A O 1
ATOM 711 N N . LYS A 1 88 ? 12.484 9.263 5.439 1.00 94.56 88 LYS A N 1
ATOM 712 C CA . LYS A 1 88 ? 12.926 7.942 5.919 1.00 94.56 88 LYS A CA 1
ATOM 713 C C . LYS A 1 88 ? 14.218 7.464 5.234 1.00 94.56 88 LYS A C 1
ATOM 715 O O . LYS A 1 88 ? 14.350 6.270 4.974 1.00 94.56 88 LYS A O 1
ATOM 720 N N . GLU A 1 89 ? 15.162 8.366 4.950 1.00 91.25 89 GLU A N 1
ATOM 721 C CA . GLU A 1 89 ? 16.394 8.094 4.188 1.00 91.25 89 GLU A CA 1
ATOM 722 C C . GLU A 1 89 ? 17.111 6.801 4.612 1.00 91.25 89 GLU A C 1
ATOM 724 O O . GLU A 1 89 ? 17.355 5.926 3.783 1.00 91.25 89 GLU A O 1
ATOM 729 N N . ASN A 1 90 ? 17.291 6.617 5.921 1.00 93.00 90 ASN A N 1
ATOM 730 C CA . ASN A 1 90 ? 17.998 5.482 6.521 1.00 93.00 90 ASN A CA 1
ATOM 731 C C . ASN A 1 90 ? 17.177 4.179 6.619 1.00 93.00 90 ASN A C 1
ATOM 733 O O . ASN A 1 90 ? 17.596 3.216 7.267 1.00 93.00 90 ASN A O 1
ATOM 737 N N . LYS A 1 91 ? 15.974 4.119 6.035 1.00 93.75 91 LYS A N 1
ATOM 738 C CA . LYS A 1 91 ? 15.100 2.937 6.092 1.00 93.75 91 LYS A CA 1
ATOM 739 C C . LYS A 1 91 ? 15.126 2.186 4.766 1.00 93.75 91 LYS A C 1
ATOM 741 O O . LYS A 1 91 ? 14.851 2.744 3.713 1.00 93.75 91 LYS A O 1
ATOM 746 N N . LYS A 1 92 ? 15.358 0.871 4.832 1.00 92.31 92 LYS A N 1
ATOM 747 C CA . LYS A 1 92 ? 15.324 -0.019 3.653 1.00 92.31 92 LYS A CA 1
ATOM 748 C C . LYS A 1 92 ? 13.902 -0.342 3.171 1.00 92.31 92 LYS A C 1
ATOM 750 O O . LYS A 1 92 ? 13.704 -0.665 2.010 1.00 92.31 92 LYS A O 1
ATOM 755 N N . HIS A 1 93 ? 12.900 -0.240 4.045 1.00 94.25 93 HIS A N 1
ATOM 756 C CA . HIS A 1 93 ? 11.506 -0.623 3.778 1.00 94.25 93 HIS A CA 1
ATOM 757 C C . HIS A 1 93 ? 10.578 0.595 3.603 1.00 94.25 93 HIS A C 1
ATOM 759 O O . HIS A 1 93 ? 9.447 0.591 4.086 1.00 94.25 93 HIS A O 1
ATOM 765 N N . LYS A 1 94 ? 11.041 1.645 2.904 1.00 95.56 94 LYS A N 1
ATOM 766 C CA . LYS A 1 94 ? 10.307 2.920 2.741 1.00 95.56 94 LYS A CA 1
ATOM 767 C C . LYS A 1 94 ? 8.893 2.739 2.188 1.00 95.56 94 LYS A C 1
ATOM 769 O O . LYS A 1 94 ? 7.961 3.346 2.697 1.00 95.56 94 LYS A O 1
ATOM 774 N N . ARG A 1 95 ? 8.720 1.862 1.193 1.00 95.50 95 ARG A N 1
ATOM 775 C CA . ARG A 1 95 ? 7.406 1.588 0.591 1.00 95.50 95 ARG A CA 1
ATOM 776 C C . ARG A 1 95 ? 6.405 1.039 1.603 1.00 95.50 95 ARG A C 1
ATOM 778 O O . ARG A 1 95 ? 5.260 1.462 1.608 1.00 95.50 95 ARG A O 1
ATOM 785 N N . ARG A 1 96 ? 6.837 0.120 2.470 1.00 96.00 96 ARG A N 1
ATOM 786 C CA . ARG A 1 96 ? 5.977 -0.430 3.524 1.00 96.00 96 ARG A CA 1
ATOM 787 C C . ARG A 1 96 ? 5.534 0.667 4.488 1.00 96.00 96 ARG A C 1
ATOM 789 O O . ARG A 1 96 ? 4.344 0.789 4.727 1.00 96.00 96 ARG A O 1
ATOM 796 N N . LEU A 1 97 ? 6.483 1.474 4.968 1.00 96.81 97 LEU A N 1
ATOM 797 C CA . LEU A 1 97 ? 6.190 2.593 5.871 1.00 96.81 97 LEU A CA 1
ATOM 798 C C . LEU A 1 97 ? 5.220 3.586 5.232 1.00 96.81 97 LEU A C 1
ATOM 800 O O . LEU A 1 97 ? 4.320 4.073 5.898 1.00 96.81 97 LEU A O 1
ATOM 804 N N . PHE A 1 98 ? 5.391 3.854 3.936 1.00 97.44 98 PHE A N 1
ATOM 805 C CA . PHE A 1 98 ? 4.523 4.765 3.202 1.00 97.44 98 PHE A CA 1
ATOM 806 C C . PHE A 1 98 ? 3.095 4.227 3.139 1.00 97.44 98 PHE A C 1
ATOM 808 O O . PHE A 1 98 ? 2.154 4.954 3.428 1.00 97.44 98 PHE A O 1
ATOM 815 N N . LEU A 1 99 ? 2.934 2.947 2.789 1.00 96.75 99 LEU A N 1
ATOM 816 C CA . LEU A 1 99 ? 1.620 2.310 2.723 1.00 96.75 99 LEU A CA 1
ATOM 817 C C . LEU A 1 99 ? 0.953 2.231 4.103 1.00 96.75 99 LEU A C 1
ATOM 819 O O . LEU A 1 99 ? -0.247 2.470 4.189 1.00 96.75 99 LEU A O 1
ATOM 823 N N . GLU A 1 100 ? 1.714 1.936 5.162 1.00 95.31 100 GLU A N 1
ATOM 824 C CA . GLU A 1 100 ? 1.229 1.944 6.550 1.00 95.31 100 GLU A CA 1
ATOM 825 C C . GLU A 1 100 ? 0.725 3.345 6.934 1.00 95.31 100 GLU A C 1
ATOM 827 O O . GLU A 1 100 ? -0.463 3.503 7.210 1.00 95.31 100 GLU A O 1
ATOM 832 N N . GLU A 1 101 ? 1.570 4.371 6.823 1.00 95.81 101 GLU A N 1
ATOM 833 C CA . GLU A 1 101 ? 1.244 5.755 7.196 1.00 95.81 101 GLU A CA 1
ATOM 834 C C . GLU A 1 101 ? 0.081 6.326 6.364 1.00 95.81 101 GLU A C 1
ATOM 836 O O . GLU A 1 101 ? -0.848 6.929 6.901 1.00 95.81 101 GLU A O 1
ATOM 841 N N . MET A 1 102 ? 0.068 6.071 5.052 1.00 95.94 102 MET A N 1
ATOM 842 C CA . MET A 1 102 ? -1.041 6.452 4.175 1.00 95.94 102 MET A CA 1
ATOM 843 C C . MET A 1 102 ? -2.341 5.751 4.588 1.00 95.94 102 MET A C 1
ATOM 845 O O . MET A 1 102 ? -3.397 6.380 4.648 1.00 95.94 102 MET A O 1
ATOM 849 N N . SER A 1 103 ? -2.285 4.446 4.874 1.00 94.44 103 SER A N 1
ATOM 850 C CA . SER A 1 103 ? -3.470 3.691 5.280 1.00 94.44 103 SER A CA 1
ATOM 851 C C . SER A 1 103 ? -4.030 4.185 6.612 1.00 94.44 103 SER A C 1
ATOM 853 O O . SER A 1 103 ? -5.245 4.336 6.727 1.00 94.44 103 SER A O 1
ATOM 855 N N . GLU A 1 104 ? -3.165 4.522 7.572 1.00 94.12 104 GLU A N 1
ATOM 856 C CA . GLU A 1 104 ? -3.541 5.109 8.858 1.00 94.12 104 GLU A CA 1
ATOM 857 C C . GLU A 1 104 ? -4.274 6.440 8.660 1.00 94.12 104 GLU A C 1
ATOM 859 O O . GLU A 1 104 ? -5.389 6.611 9.160 1.00 94.12 104 GLU A O 1
ATOM 864 N N . GLN A 1 105 ? -3.722 7.343 7.844 1.00 94.94 105 GLN A N 1
ATOM 865 C CA . GLN A 1 105 ? -4.349 8.634 7.544 1.00 94.94 105 GLN A CA 1
ATOM 866 C C . GLN A 1 105 ? -5.736 8.491 6.896 1.00 94.94 105 GLN A C 1
ATOM 868 O O . GLN A 1 105 ? -6.635 9.286 7.175 1.00 94.94 105 GLN A O 1
ATOM 873 N N . LEU A 1 106 ? -5.949 7.459 6.072 1.00 95.00 106 LEU A N 1
ATOM 874 C CA . LEU A 1 106 ? -7.248 7.190 5.447 1.00 95.00 106 LEU A CA 1
ATOM 875 C C . LEU A 1 106 ? -8.284 6.628 6.434 1.00 95.00 106 LEU A C 1
ATOM 877 O O . LEU A 1 106 ? -9.477 6.929 6.316 1.00 95.00 106 LEU A O 1
ATOM 881 N N . VAL A 1 107 ? -7.861 5.799 7.396 1.00 94.25 107 VAL A N 1
ATOM 882 C CA . VAL A 1 107 ? -8.788 5.116 8.316 1.00 94.25 107 VAL A CA 1
ATOM 883 C C . VAL A 1 107 ? -9.092 5.915 9.580 1.00 94.25 107 VAL A C 1
ATOM 885 O O . VAL A 1 107 ? -10.210 5.800 10.087 1.00 94.25 107 VAL A O 1
ATOM 888 N N . ILE A 1 108 ? -8.170 6.746 10.079 1.00 94.19 108 ILE A N 1
ATOM 889 C CA . ILE A 1 108 ? -8.341 7.498 11.338 1.00 94.19 108 ILE A CA 1
ATOM 890 C C . ILE A 1 108 ? -9.652 8.311 11.369 1.00 94.19 108 ILE A C 1
ATOM 892 O O . ILE A 1 108 ? -10.423 8.127 12.318 1.00 94.19 108 ILE A O 1
ATOM 896 N N . PRO A 1 109 ? -10.009 9.113 10.342 1.00 93.44 109 PRO A N 1
ATOM 897 C CA . PRO A 1 109 ? -11.272 9.861 10.343 1.00 93.44 109 PRO A CA 1
ATOM 898 C C . PRO A 1 109 ? -12.514 8.957 10.391 1.00 93.44 109 PRO A C 1
ATOM 900 O O . PRO A 1 109 ? -13.557 9.321 10.938 1.00 93.44 109 PRO A O 1
ATOM 903 N N . GLN A 1 110 ? -12.416 7.749 9.828 1.00 93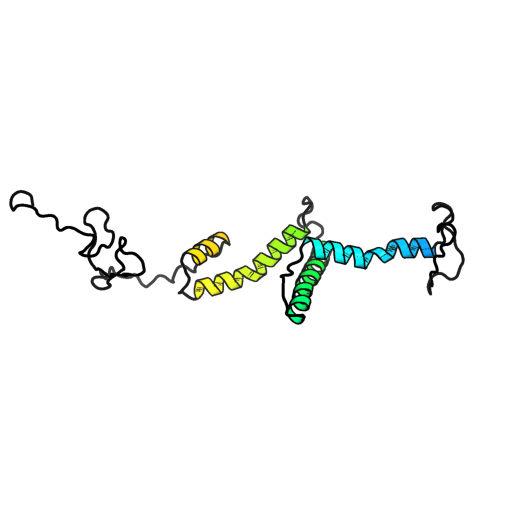.19 110 GLN A N 1
ATOM 904 C CA . GLN A 1 110 ? -13.499 6.765 9.832 1.00 93.19 110 GLN A CA 1
ATOM 905 C C . GLN A 1 110 ? -13.648 6.112 11.210 1.00 93.19 110 GLN A C 1
ATOM 907 O O . GLN A 1 110 ? -14.770 5.903 11.677 1.00 93.19 110 GLN A O 1
ATOM 912 N N . ILE A 1 111 ? -12.526 5.824 11.880 1.00 92.31 111 ILE A N 1
ATOM 913 C CA . ILE A 1 111 ? -12.502 5.314 13.256 1.00 92.31 111 ILE A CA 1
ATOM 914 C C . ILE A 1 111 ? -13.117 6.354 14.197 1.00 92.31 111 ILE A C 1
ATOM 916 O O . ILE A 1 111 ? -14.030 6.018 14.950 1.00 92.31 111 ILE A O 1
ATOM 920 N N . GLN A 1 112 ? -12.703 7.620 14.089 1.00 91.06 112 GLN A N 1
ATOM 921 C CA . GLN A 1 112 ? -13.258 8.734 14.866 1.00 91.06 112 GLN A CA 1
ATOM 922 C C . GLN A 1 112 ? -14.776 8.850 14.688 1.00 91.06 112 GLN A C 1
ATOM 924 O O . GLN A 1 112 ? -15.517 8.865 15.673 1.00 91.06 112 GLN A O 1
ATOM 929 N N . ARG A 1 113 ? -15.263 8.839 13.438 1.00 90.25 113 ARG A N 1
ATOM 930 C CA . ARG A 1 113 ? -16.706 8.874 13.149 1.00 90.25 113 ARG A CA 1
ATOM 931 C C . ARG A 1 113 ? -17.443 7.694 13.779 1.00 90.25 113 ARG A C 1
ATOM 933 O O . ARG A 1 113 ? -18.527 7.864 14.332 1.00 90.25 113 ARG A O 1
ATOM 940 N N . ARG A 1 114 ? -16.863 6.493 13.697 1.00 89.62 114 ARG A N 1
ATOM 941 C CA . ARG A 1 114 ? -17.468 5.280 14.251 1.00 89.62 114 ARG A CA 1
ATOM 942 C C . ARG A 1 114 ? -17.586 5.364 15.768 1.00 89.62 114 ARG A C 1
ATOM 944 O O . ARG A 1 114 ? -18.649 5.048 16.290 1.00 89.62 114 ARG A O 1
ATOM 951 N N . VAL A 1 115 ? -16.531 5.796 16.456 1.00 89.56 115 VAL A N 1
ATOM 952 C CA . VAL A 1 115 ? -16.513 5.962 17.918 1.00 89.56 115 VAL A CA 1
ATOM 953 C C . VAL A 1 115 ? -17.505 7.040 18.369 1.00 89.56 115 VAL A C 1
ATOM 955 O O . VAL A 1 115 ? -18.240 6.823 19.331 1.00 89.56 115 VAL A O 1
ATOM 958 N N . GLY A 1 116 ? -17.606 8.152 17.634 1.00 85.50 116 GLY A N 1
ATOM 959 C CA . GLY A 1 116 ? -18.542 9.243 17.930 1.00 85.50 116 GLY A CA 1
ATOM 960 C C . GLY A 1 116 ? -20.031 8.882 17.803 1.00 85.50 116 GLY A C 1
ATOM 961 O O . GLY A 1 116 ? -20.871 9.561 18.382 1.00 85.50 116 GLY A O 1
ATOM 962 N N . ALA A 1 117 ? -20.385 7.792 17.111 1.00 82.19 117 ALA A N 1
ATOM 963 C CA . ALA A 1 117 ? -21.776 7.360 16.923 1.00 82.19 117 ALA A CA 1
ATOM 964 C C . ALA A 1 117 ? -22.418 6.698 18.172 1.00 82.19 117 ALA A C 1
ATOM 966 O O . ALA A 1 117 ? -23.569 6.255 18.134 1.00 82.19 117 ALA A O 1
ATOM 967 N N . GLY A 1 118 ? -21.687 6.600 19.290 1.00 72.19 118 GLY A N 1
ATOM 968 C CA . GLY A 1 118 ? -22.206 6.269 20.624 1.00 72.19 118 GLY A CA 1
ATOM 969 C C . GLY A 1 118 ? -22.411 4.776 20.913 1.00 72.19 118 GLY A C 1
ATOM 970 O O . GLY A 1 118 ? -21.940 4.275 21.932 1.00 72.19 118 GLY A O 1
ATOM 971 N N . ARG A 1 119 ? -23.082 4.017 20.035 1.00 79.75 119 ARG A N 1
ATOM 972 C CA . ARG A 1 119 ? -23.332 2.574 20.258 1.00 79.75 119 ARG A CA 1
ATOM 973 C C . ARG A 1 119 ? -22.268 1.695 19.609 1.00 79.75 119 ARG A C 1
ATOM 975 O O . ARG A 1 119 ? -22.523 0.997 18.631 1.00 79.75 119 ARG A O 1
ATOM 982 N N . VAL A 1 120 ? -21.075 1.700 20.194 1.00 86.44 120 VAL A N 1
ATOM 983 C CA . VAL A 1 120 ? -19.943 0.887 19.739 1.00 86.44 120 VAL A CA 1
ATOM 984 C C . VAL A 1 120 ? -19.594 -0.172 20.781 1.00 86.44 120 VAL A C 1
ATOM 986 O O . VAL A 1 120 ? -19.589 0.084 21.982 1.00 86.44 120 VAL A O 1
ATOM 989 N N . HIS A 1 121 ? -19.320 -1.398 20.331 1.00 88.62 121 HIS A N 1
ATOM 990 C CA . HIS A 1 121 ? -18.916 -2.480 21.226 1.00 88.62 121 HIS A CA 1
ATOM 991 C C . HIS A 1 121 ? -17.580 -2.153 21.914 1.00 88.62 121 HIS A C 1
ATOM 993 O O . HIS A 1 121 ? -16.671 -1.624 21.275 1.00 88.62 121 HIS A O 1
ATOM 999 N N . LYS A 1 122 ? -17.418 -2.537 23.188 1.00 86.94 122 LYS A N 1
ATOM 1000 C CA . LYS A 1 122 ? -16.219 -2.230 23.994 1.00 86.94 122 LYS A CA 1
ATOM 1001 C C . LYS A 1 122 ? -14.908 -2.659 23.324 1.00 86.94 122 LYS A C 1
ATOM 1003 O O . LYS A 1 122 ? -13.918 -1.947 23.419 1.00 86.94 122 LYS A O 1
ATOM 1008 N N . SER A 1 123 ? -14.906 -3.788 22.610 1.00 90.31 123 SER A N 1
ATOM 1009 C CA . SER A 1 123 ? -13.713 -4.240 21.878 1.00 90.31 123 SER A CA 1
ATOM 1010 C C . SER A 1 123 ? -13.289 -3.270 20.775 1.00 90.31 123 SER A C 1
ATOM 1012 O O . SER A 1 123 ? -12.103 -3.102 20.548 1.00 90.31 123 SER A O 1
ATOM 1014 N N . VAL A 1 124 ? -14.241 -2.616 20.105 1.00 88.50 124 VAL A N 1
ATOM 1015 C CA . VAL A 1 124 ? -13.953 -1.647 19.040 1.00 88.50 124 VAL A CA 1
ATOM 1016 C C . VAL A 1 124 ? -13.447 -0.331 19.631 1.00 88.50 124 VAL A C 1
ATOM 1018 O O . VAL A 1 124 ? -12.583 0.288 19.026 1.00 88.50 124 VAL A O 1
ATOM 1021 N N . LEU A 1 125 ? -13.924 0.068 20.817 1.00 87.94 125 LEU A N 1
ATOM 1022 C CA . LEU A 1 125 ? -13.367 1.215 21.548 1.00 87.94 125 LEU A CA 1
ATOM 1023 C C . LEU A 1 125 ? -11.905 0.967 21.941 1.00 87.94 125 LEU A C 1
ATOM 1025 O O . LEU A 1 125 ? -11.064 1.820 21.694 1.00 87.94 125 LEU A O 1
ATOM 1029 N N . LEU A 1 126 ? -11.595 -0.229 22.454 1.00 89.00 126 LEU A N 1
ATOM 1030 C CA . LEU A 1 126 ? -10.218 -0.616 22.773 1.00 89.00 126 LEU A CA 1
ATOM 1031 C C . LEU A 1 126 ? -9.326 -0.628 21.520 1.00 89.00 126 LEU A C 1
ATOM 1033 O O . LEU A 1 126 ? -8.200 -0.148 21.552 1.00 89.00 126 LEU A O 1
ATOM 1037 N N . SER A 1 127 ? -9.830 -1.144 20.394 1.00 89.69 127 SER A N 1
ATOM 1038 C CA . SER A 1 127 ? -9.098 -1.091 19.123 1.00 89.69 127 SER A CA 1
ATOM 1039 C C . SER A 1 127 ? -8.898 0.336 18.607 1.00 89.69 127 SER A C 1
ATOM 1041 O O . SER A 1 127 ? -7.863 0.611 18.015 1.00 89.69 127 SER A O 1
ATOM 1043 N N . ALA A 1 128 ? -9.857 1.240 18.818 1.00 89.81 128 ALA A N 1
ATOM 1044 C CA . ALA A 1 128 ? -9.712 2.643 18.439 1.00 89.81 128 ALA A CA 1
ATOM 1045 C C . ALA A 1 128 ? -8.642 3.351 19.285 1.00 89.81 128 ALA A C 1
ATOM 1047 O O . ALA A 1 128 ? -7.829 4.092 18.738 1.00 89.81 128 ALA A O 1
ATOM 1048 N N . GLU A 1 129 ? -8.589 3.053 20.584 1.00 90.12 129 GLU A N 1
ATOM 1049 C CA . GLU A 1 129 ? -7.568 3.569 21.500 1.00 90.12 129 GLU A CA 1
ATOM 1050 C C . GLU A 1 129 ? -6.156 3.108 21.102 1.00 90.12 129 GLU A C 1
ATOM 1052 O O . GLU A 1 129 ? -5.229 3.913 21.095 1.00 90.12 129 GLU A O 1
ATOM 1057 N N . LEU A 1 130 ? -6.003 1.854 20.650 1.00 88.50 130 LEU A N 1
ATOM 1058 C CA . LEU A 1 130 ? -4.744 1.352 20.074 1.00 88.50 130 LEU A CA 1
ATOM 1059 C C . LEU A 1 130 ? -4.304 2.121 18.818 1.00 88.50 130 LEU A C 1
ATOM 1061 O O . LEU A 1 130 ? -3.113 2.191 18.531 1.00 88.50 130 LEU A O 1
ATOM 1065 N N . CYS A 1 131 ? -5.248 2.704 18.079 1.00 88.00 131 CYS A N 1
ATOM 1066 C CA . CYS A 1 131 ? -4.975 3.576 16.936 1.00 88.00 131 CYS A CA 1
ATOM 1067 C C . CYS A 1 131 ? -4.808 5.055 17.336 1.00 88.00 131 CYS A C 1
ATOM 1069 O O . CYS A 1 131 ? -4.840 5.922 16.465 1.00 88.00 131 CYS A O 1
ATOM 1071 N N . GLY A 1 132 ? -4.693 5.370 18.632 1.00 87.06 132 GLY A N 1
ATOM 1072 C CA . GLY A 1 132 ? -4.579 6.744 19.131 1.00 87.06 132 GLY A CA 1
ATOM 1073 C C . GLY A 1 132 ? -5.871 7.560 19.027 1.00 87.06 132 GLY A C 1
ATOM 1074 O O . GLY A 1 132 ? -5.845 8.778 19.191 1.00 87.06 132 GLY A O 1
ATOM 1075 N N . VAL A 1 133 ? -7.011 6.916 18.753 1.00 85.69 133 VAL A N 1
ATOM 1076 C CA . VAL A 1 133 ? -8.319 7.571 18.684 1.00 85.69 133 VAL A CA 1
ATOM 1077 C C . VAL A 1 133 ? -9.033 7.385 20.013 1.00 85.69 133 VAL A C 1
ATOM 1079 O O . VAL A 1 133 ? -9.621 6.337 20.286 1.00 85.69 133 VAL A O 1
ATOM 1082 N N . THR A 1 134 ? -9.021 8.427 20.836 1.00 72.50 134 THR A N 1
ATOM 1083 C CA . THR A 1 134 ? -9.883 8.492 22.013 1.00 72.50 134 THR A CA 1
ATOM 1084 C C . THR A 1 134 ? -11.288 8.903 21.586 1.00 72.50 134 THR A C 1
ATOM 1086 O O . THR A 1 134 ? -11.481 9.717 20.678 1.00 72.50 134 THR A O 1
ATOM 1089 N N . ALA A 1 135 ? -12.305 8.317 22.224 1.00 64.31 135 ALA A N 1
ATOM 1090 C CA . ALA A 1 135 ? -13.637 8.898 22.139 1.00 64.31 135 ALA A CA 1
ATOM 1091 C C . ALA A 1 135 ? -13.534 10.350 22.626 1.00 64.31 135 ALA A C 1
ATOM 1093 O O . ALA A 1 135 ? -12.821 10.578 23.610 1.00 64.31 135 ALA A O 1
ATOM 1094 N N . PRO A 1 136 ? -14.214 11.323 21.985 1.00 60.03 136 PRO A N 1
ATOM 1095 C CA . PRO A 1 136 ? -14.366 12.622 22.617 1.00 60.03 136 PRO A CA 1
ATOM 1096 C C . PRO A 1 136 ? -14.865 12.342 24.029 1.00 60.03 136 PRO A C 1
ATOM 1098 O O . PRO A 1 136 ? -15.836 11.590 24.188 1.00 60.03 136 PRO A O 1
ATOM 1101 N N . ALA A 1 137 ? -14.151 12.863 25.036 1.00 53.47 137 ALA A N 1
ATOM 1102 C CA . ALA A 1 137 ? -14.678 12.916 26.387 1.00 53.47 137 ALA A CA 1
ATOM 1103 C C . ALA A 1 137 ? -16.094 13.431 26.200 1.00 53.47 137 ALA A C 1
ATOM 1105 O O . ALA A 1 137 ? -16.269 14.504 25.616 1.00 53.47 137 ALA A O 1
ATOM 1106 N N . SER A 1 138 ? -17.089 12.601 26.525 1.00 49.19 138 SER A N 1
ATOM 1107 C CA . SER A 1 138 ? -18.480 13.027 26.531 1.00 49.19 138 SER A CA 1
ATOM 1108 C C . SER A 1 138 ? -18.461 14.422 27.130 1.00 49.19 138 SER A C 1
ATOM 1110 O O . SER A 1 138 ? -17.955 14.549 28.251 1.00 49.19 138 SER A O 1
ATOM 1112 N N . ALA A 1 139 ? -18.852 15.442 26.343 1.00 40.41 139 ALA A N 1
ATOM 1113 C CA . ALA A 1 139 ? -18.930 16.826 26.810 1.00 40.41 139 ALA A CA 1
ATOM 1114 C C . ALA A 1 139 ? -19.451 16.762 28.238 1.00 40.41 139 ALA A C 1
ATOM 1116 O O . ALA A 1 139 ? -20.395 15.980 28.411 1.00 40.41 139 ALA A O 1
ATOM 1117 N N . PRO A 1 140 ? -18.789 17.423 29.216 1.00 38.59 140 PRO A N 1
ATOM 1118 C CA . PRO A 1 140 ? -19.016 17.177 30.632 1.00 38.59 140 PRO A CA 1
ATOM 1119 C C . PRO A 1 140 ? -20.509 17.064 30.802 1.00 38.59 140 PRO A C 1
ATOM 1121 O O . PRO A 1 140 ? -21.229 18.033 30.557 1.00 38.59 140 PRO A O 1
ATOM 1124 N N . VAL A 1 141 ? -20.970 15.831 31.037 1.00 40.25 141 VAL A N 1
ATOM 1125 C CA . VAL A 1 141 ? -22.382 15.604 31.280 1.00 40.25 141 VAL A CA 1
ATOM 1126 C C . VAL A 1 141 ? -22.630 16.550 32.441 1.00 40.25 141 VAL A C 1
ATOM 1128 O O . VAL A 1 141 ? -21.888 16.411 33.423 1.00 40.25 141 VAL A O 1
ATOM 1131 N N . PRO A 1 142 ? -23.473 17.594 32.277 1.00 35.72 142 PRO A N 1
ATOM 1132 C CA . PRO A 1 142 ? -23.612 18.636 33.285 1.00 35.72 142 PRO A CA 1
ATOM 1133 C C . PRO A 1 142 ? -23.790 17.892 34.580 1.00 35.72 142 PRO A C 1
ATOM 1135 O O . PRO A 1 142 ? -24.670 17.028 34.588 1.00 35.72 142 PRO A O 1
ATOM 1138 N N . ALA A 1 143 ? -22.836 18.111 35.505 1.00 37.03 143 ALA A N 1
ATOM 1139 C CA . ALA A 1 143 ? -22.521 17.237 36.627 1.00 37.03 143 ALA A CA 1
ATOM 1140 C C . ALA A 1 143 ? -23.737 16.377 36.907 1.00 37.03 143 ALA A C 1
ATOM 1142 O O . ALA A 1 143 ? -24.741 16.911 37.384 1.00 37.03 143 ALA A O 1
ATOM 1143 N N . GLN A 1 144 ? -23.702 15.111 36.466 1.00 37.97 144 GLN A N 1
ATOM 1144 C CA . GLN A 1 144 ? -24.683 14.169 36.958 1.00 37.97 144 GLN A CA 1
ATOM 1145 C C . GLN A 1 144 ? -24.450 14.233 38.455 1.00 37.97 144 GLN A C 1
ATOM 1147 O O . GLN A 1 144 ? -23.494 13.661 38.977 1.00 37.97 144 GLN A O 1
ATOM 1152 N N . GLN A 1 145 ? -25.311 15.012 39.113 1.00 35.44 145 GLN A N 1
ATOM 1153 C CA . GLN A 1 145 ? -25.766 14.743 40.448 1.00 35.44 145 GLN A CA 1
ATOM 1154 C C . GLN A 1 145 ? -25.809 13.228 40.528 1.00 35.44 145 GLN A C 1
ATOM 1156 O O . GLN A 1 145 ? -26.209 12.566 39.562 1.00 35.44 145 GLN A O 1
ATOM 1161 N N . GLU A 1 146 ? -25.319 12.688 41.628 1.00 36.75 146 GLU A N 1
ATOM 1162 C CA . GLU A 1 146 ? -25.610 11.326 42.019 1.00 36.75 146 GLU A CA 1
ATOM 1163 C C . GLU A 1 146 ? -27.144 11.179 42.085 1.00 36.75 146 GLU A C 1
ATOM 1165 O O . GLU A 1 146 ? -27.745 11.128 43.148 1.00 36.75 146 GLU A O 1
ATOM 1170 N N . GLU A 1 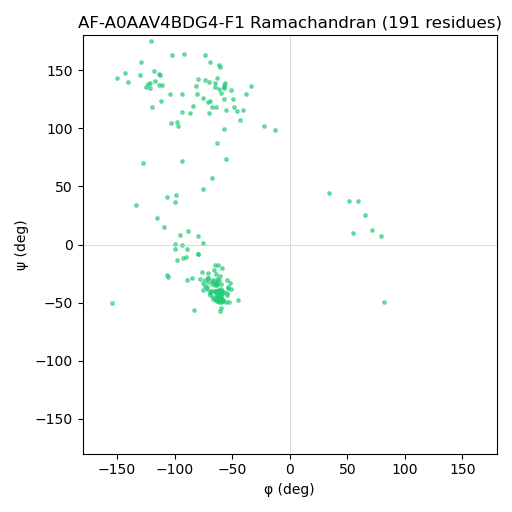147 ? -27.819 11.121 40.935 1.00 37.16 147 GLU A N 1
ATOM 1171 C CA . GLU A 1 147 ? -29.005 10.333 40.755 1.00 37.16 147 GLU A CA 1
ATOM 1172 C C . GLU A 1 147 ? -28.481 8.926 40.969 1.00 37.16 147 GLU A C 1
ATOM 1174 O O . GLU A 1 147 ? -27.994 8.250 40.059 1.00 37.16 147 GLU A O 1
ATOM 1179 N N . GLU A 1 148 ? -28.488 8.526 42.238 1.00 42.22 148 GLU A N 1
ATOM 1180 C CA . GLU A 1 148 ? -28.934 7.211 42.636 1.00 42.22 148 GLU A CA 1
ATOM 1181 C C . GLU A 1 148 ? -29.659 6.551 41.450 1.00 42.22 148 GLU A C 1
ATOM 1183 O O . GLU A 1 148 ? -30.825 6.835 41.178 1.00 42.22 148 GLU A O 1
ATOM 1188 N N . GLU A 1 149 ? -28.972 5.679 40.695 1.00 45.00 149 GLU A N 1
ATOM 1189 C CA . GLU A 1 149 ? -29.612 4.780 39.729 1.00 45.00 149 GLU A CA 1
ATOM 1190 C C . GLU A 1 149 ? -30.445 3.754 40.533 1.00 45.00 149 GLU A C 1
ATOM 1192 O O . GLU A 1 149 ? -30.276 2.539 40.416 1.00 45.00 149 GLU A O 1
ATOM 1197 N N . THR A 1 150 ? -31.382 4.207 41.365 1.00 47.78 150 THR A N 1
ATOM 1198 C CA . THR A 1 150 ? -32.332 3.417 42.152 1.00 47.78 150 THR A CA 1
ATOM 1199 C C . THR A 1 150 ? -33.436 2.881 41.237 1.00 47.78 150 THR A C 1
ATOM 1201 O O . THR A 1 150 ? -34.628 2.939 41.513 1.00 47.78 150 THR A O 1
ATOM 1204 N N . GLY A 1 151 ? -33.074 2.299 40.090 1.00 57.66 151 GLY A N 1
ATOM 1205 C CA . GLY A 1 151 ? -34.062 2.023 39.046 1.00 57.66 151 GLY A CA 1
ATOM 1206 C C . GLY A 1 151 ? -33.740 0.889 38.092 1.00 57.66 151 GLY A C 1
ATOM 1207 O O . GLY A 1 151 ? -34.590 0.023 37.865 1.00 57.66 151 GLY A O 1
ATOM 1208 N N . LYS A 1 152 ? -32.541 0.865 37.508 1.00 65.81 152 LYS A N 1
ATOM 1209 C CA . LYS A 1 152 ? -32.305 0.067 36.296 1.00 65.81 152 LYS A CA 1
ATOM 1210 C C . LYS A 1 152 ? -31.757 -1.321 36.622 1.00 65.81 152 LYS A C 1
ATOM 1212 O O . LYS A 1 152 ? -30.636 -1.483 37.091 1.00 65.81 152 LYS A O 1
ATOM 1217 N N . LYS A 1 153 ? -32.554 -2.356 36.330 1.00 78.75 153 LYS A N 1
ATOM 1218 C CA . LYS A 1 153 ? -32.145 -3.762 36.476 1.00 78.75 153 LYS A CA 1
ATOM 1219 C C . LYS A 1 153 ? -31.051 -4.093 35.445 1.00 78.75 153 LYS A C 1
ATOM 1221 O O . LYS A 1 153 ? -31.321 -4.058 34.243 1.00 78.75 153 LYS A O 1
ATOM 1226 N N . LYS A 1 154 ? -29.842 -4.470 35.880 1.00 82.75 154 LYS A N 1
ATOM 1227 C CA . LYS A 1 154 ? -28.761 -4.953 34.986 1.00 82.75 154 LYS A CA 1
ATOM 1228 C C . LYS A 1 154 ? -28.652 -6.482 35.059 1.00 82.75 154 LYS A C 1
ATOM 1230 O O . LYS A 1 154 ? -29.220 -7.117 35.947 1.00 82.75 154 LYS A O 1
ATOM 1235 N N . ARG A 1 155 ? -27.980 -7.095 34.077 1.00 86.88 155 ARG A N 1
ATOM 1236 C CA . ARG A 1 155 ? -27.826 -8.561 33.984 1.00 86.88 155 ARG A CA 1
ATOM 1237 C C . ARG A 1 155 ? -27.008 -9.086 35.168 1.00 86.88 155 ARG A C 1
ATOM 1239 O O . ARG A 1 155 ? -25.960 -8.528 35.475 1.00 86.88 155 ARG A O 1
ATOM 1246 N N . CYS A 1 156 ? -27.459 -10.181 35.776 1.00 90.50 156 CYS A N 1
ATOM 1247 C CA . CYS A 1 156 ? -26.687 -10.918 36.772 1.00 90.50 156 CYS A CA 1
ATOM 1248 C C . CYS A 1 156 ? -25.361 -11.415 36.175 1.00 90.50 156 CYS A C 1
ATOM 1250 O O . CYS A 1 156 ? -25.361 -12.058 35.126 1.00 90.50 156 CYS A O 1
ATOM 1252 N N . VAL A 1 157 ? -24.249 -11.172 36.873 1.00 89.56 157 VAL A N 1
ATOM 1253 C CA . VAL A 1 157 ? -22.895 -11.539 36.414 1.00 89.56 157 VAL A CA 1
ATOM 1254 C C . VAL A 1 157 ? -22.716 -13.054 36.258 1.00 89.56 157 VAL A C 1
ATOM 1256 O O . VAL A 1 157 ? -21.960 -13.502 35.403 1.00 89.56 157 VAL A O 1
ATOM 1259 N N . LEU A 1 158 ? -23.443 -13.841 37.051 1.00 89.12 158 LEU A N 1
ATOM 1260 C CA . LEU A 1 158 ? -23.371 -15.304 37.064 1.00 89.12 158 LEU A CA 1
ATOM 1261 C C . LEU A 1 158 ? -24.355 -15.961 36.077 1.00 89.12 158 LEU A C 1
ATOM 1263 O O . LEU A 1 158 ? -24.261 -17.151 35.796 1.00 89.12 158 LEU A O 1
ATOM 1267 N N . CYS A 1 159 ? -25.294 -15.198 35.502 1.00 90.81 159 CYS A N 1
ATOM 1268 C CA . CYS A 1 159 ? -26.201 -15.725 34.485 1.00 90.81 159 CYS A CA 1
ATOM 1269 C C . CYS A 1 159 ? -25.537 -15.774 33.104 1.00 90.81 159 CYS A C 1
ATOM 1271 O O . CYS A 1 159 ? -25.076 -14.760 32.578 1.00 90.81 159 CYS A O 1
ATOM 1273 N N . GLY A 1 160 ? -25.619 -16.934 32.447 1.00 84.50 160 GLY A N 1
ATOM 1274 C CA . GLY A 1 160 ? -25.308 -17.050 31.024 1.00 84.50 160 GLY A CA 1
ATOM 1275 C C . GLY A 1 160 ? -26.234 -16.191 30.149 1.00 84.50 160 GLY A C 1
ATOM 1276 O O . GLY A 1 160 ? -27.388 -15.926 30.500 1.00 84.50 160 GLY A O 1
ATOM 1277 N N . LYS A 1 161 ? -25.748 -15.793 28.963 1.00 82.75 161 LYS A N 1
ATOM 1278 C CA . LYS A 1 161 ? -26.463 -14.888 28.036 1.00 82.75 161 LYS A CA 1
ATOM 1279 C C . LYS A 1 161 ? -27.878 -15.362 27.665 1.00 82.75 161 LYS A C 1
ATOM 1281 O O . LYS A 1 161 ? -28.730 -14.514 27.446 1.00 82.75 161 LYS A O 1
ATOM 1286 N N . LYS A 1 162 ? -28.134 -16.679 27.637 1.00 83.19 162 LYS A N 1
ATOM 1287 C CA . LYS A 1 162 ? -29.449 -17.263 27.303 1.00 83.19 162 LYS A CA 1
ATOM 1288 C C . LYS A 1 162 ? -30.537 -16.987 28.350 1.00 83.19 162 LYS A C 1
ATOM 1290 O O . LYS A 1 162 ? -31.691 -16.845 27.978 1.00 83.19 162 LYS A O 1
ATOM 1295 N N . LYS A 1 163 ? -30.188 -16.921 29.642 1.00 84.31 163 LYS A N 1
ATOM 1296 C CA . LYS A 1 163 ? -31.161 -16.675 30.726 1.00 84.31 163 LYS A CA 1
ATOM 1297 C C . LYS A 1 163 ? -31.436 -15.180 30.950 1.00 84.31 163 LYS A C 1
ATOM 1299 O O . LYS A 1 163 ? -32.494 -14.846 31.459 1.00 84.31 163 LYS A O 1
ATOM 1304 N N . ASP A 1 164 ? -30.459 -14.315 30.649 1.00 81.19 164 ASP A N 1
ATOM 1305 C CA . ASP A 1 164 ? -30.481 -12.842 30.796 1.00 81.19 164 ASP A CA 1
ATOM 1306 C C . ASP A 1 164 ? -31.279 -12.284 31.995 1.00 81.19 164 ASP A C 1
ATOM 1308 O O . ASP A 1 164 ? -32.031 -11.313 31.878 1.00 81.19 164 ASP A O 1
ATOM 1312 N N . ARG A 1 165 ? -31.117 -12.879 33.183 1.00 86.06 165 ARG A N 1
ATOM 1313 C CA . ARG A 1 165 ? -31.852 -12.408 34.361 1.00 86.06 165 ARG A CA 1
ATOM 1314 C C . ARG A 1 165 ? -31.345 -11.043 34.788 1.00 86.06 165 ARG A C 1
ATOM 1316 O O . ARG A 1 165 ? -30.158 -10.875 35.084 1.00 86.06 165 ARG A O 1
ATOM 1323 N N . LYS A 1 166 ? -32.261 -10.079 34.847 1.00 88.12 166 LYS A N 1
ATOM 1324 C CA . LYS A 1 166 ? -31.993 -8.722 35.318 1.00 88.12 166 LYS A CA 1
ATOM 1325 C C . LYS A 1 166 ? -32.326 -8.611 36.805 1.00 88.12 166 LYS A C 1
ATOM 1327 O O . LYS A 1 166 ? -33.425 -8.972 37.215 1.00 88.12 166 LYS A O 1
ATOM 1332 N N . SER A 1 167 ? -31.397 -8.089 37.596 1.00 85.19 167 SER A N 1
ATOM 1333 C CA . SER A 1 167 ? -31.558 -7.872 39.038 1.00 85.19 167 SER A CA 1
ATOM 1334 C C . SER A 1 167 ? -31.190 -6.435 39.400 1.00 85.19 167 SER A C 1
ATOM 1336 O O . SER A 1 167 ? -30.465 -5.775 38.654 1.00 85.19 167 SER A O 1
ATOM 1338 N N . LYS A 1 168 ? -31.709 -5.952 40.533 1.00 86.19 168 LYS A N 1
ATOM 1339 C CA . LYS A 1 168 ? -31.216 -4.733 41.200 1.00 86.19 168 LYS A CA 1
ATOM 1340 C C . LYS A 1 168 ? -30.255 -5.055 42.352 1.00 86.19 168 LYS A C 1
ATOM 1342 O O . LYS A 1 168 ? -29.602 -4.159 42.859 1.00 86.19 168 LYS A O 1
ATOM 1347 N N . GLN A 1 169 ? -30.191 -6.316 42.777 1.00 83.81 169 GLN A N 1
ATOM 1348 C CA . GLN A 1 169 ? -29.467 -6.725 43.977 1.00 83.81 169 GLN A CA 1
ATOM 1349 C C . GLN A 1 169 ? -27.971 -6.887 43.715 1.00 83.81 169 GLN A C 1
ATOM 1351 O O . GLN A 1 169 ? -27.560 -7.504 42.728 1.00 83.81 169 GLN A O 1
ATOM 1356 N N . THR A 1 170 ? -27.159 -6.383 44.637 1.00 89.06 170 THR A N 1
ATOM 1357 C CA . THR A 1 170 ? -25.698 -6.482 44.616 1.00 89.06 170 THR A CA 1
ATOM 1358 C C . THR A 1 170 ? -25.195 -7.359 45.754 1.00 89.06 170 THR A C 1
ATOM 1360 O O . THR A 1 170 ? -25.748 -7.333 46.849 1.00 89.06 170 THR A O 1
ATOM 1363 N N . CYS A 1 171 ? -24.113 -8.101 45.525 1.00 87.19 171 CYS A N 1
ATOM 1364 C CA . CYS A 1 171 ? -23.398 -8.792 46.597 1.00 87.19 171 CYS A CA 1
ATOM 1365 C C . CYS A 1 171 ? -22.848 -7.775 47.611 1.00 87.19 171 CYS A C 1
ATOM 1367 O O . CYS A 1 171 ? -22.227 -6.789 47.213 1.00 87.19 171 CYS A O 1
ATOM 1369 N N . ASN A 1 172 ? -23.032 -8.024 48.910 1.00 84.94 172 ASN A N 1
ATOM 1370 C CA . ASN A 1 172 ? -22.598 -7.091 49.952 1.00 84.94 172 ASN A CA 1
ATOM 1371 C C . ASN A 1 172 ? -21.074 -6.901 49.995 1.00 84.94 172 ASN A C 1
ATOM 1373 O O . ASN A 1 172 ? -20.635 -5.781 50.251 1.00 84.94 172 ASN A O 1
ATOM 1377 N N . GLU A 1 173 ? -20.304 -7.946 49.676 1.00 85.50 173 GLU A N 1
ATOM 1378 C CA . GLU A 1 173 ? -18.834 -7.936 49.681 1.00 85.50 173 GLU A CA 1
ATOM 1379 C C . GLU A 1 173 ? -18.246 -7.350 48.391 1.00 85.50 173 GLU A C 1
ATOM 1381 O O . GLU A 1 173 ? -17.497 -6.382 48.431 1.00 85.50 173 GLU A O 1
ATOM 1386 N N . CYS A 1 174 ? -18.600 -7.902 47.224 1.00 87.62 174 CYS A N 1
ATOM 1387 C CA . CYS A 1 174 ? -17.959 -7.527 45.954 1.00 87.62 174 CYS A CA 1
ATOM 1388 C C . CYS A 1 174 ? -18.756 -6.529 45.099 1.00 87.62 174 CYS A C 1
ATOM 1390 O O . CYS A 1 174 ? -18.345 -6.227 43.980 1.00 87.62 174 CYS A O 1
ATOM 1392 N N . LYS A 1 175 ? -19.930 -6.079 45.566 1.00 86.25 175 LYS A N 1
ATOM 1393 C CA . LYS A 1 175 ? -20.838 -5.122 44.894 1.00 86.25 175 LYS A CA 1
ATOM 1394 C C . LYS A 1 175 ? -21.282 -5.501 43.469 1.00 86.25 175 LYS A C 1
ATOM 1396 O O . LYS A 1 175 ? -21.943 -4.720 42.789 1.00 86.25 175 LYS A O 1
ATOM 1401 N N . ARG A 1 176 ? -20.998 -6.725 43.006 1.00 87.88 176 ARG A N 1
ATOM 1402 C CA . ARG A 1 176 ? -21.447 -7.243 41.701 1.00 87.88 176 ARG A CA 1
ATOM 1403 C C . ARG A 1 176 ? -22.943 -7.568 41.717 1.00 87.88 176 ARG A C 1
ATOM 1405 O O . ARG A 1 176 ? -23.448 -8.108 42.699 1.00 87.88 176 ARG A O 1
ATOM 1412 N N . LEU A 1 177 ? -23.636 -7.289 40.608 1.00 89.50 177 LEU A N 1
ATOM 1413 C CA . LEU A 1 177 ? -25.070 -7.562 40.433 1.00 89.50 177 LEU A CA 1
ATOM 1414 C C . LEU A 1 177 ? -25.351 -9.065 40.306 1.00 89.50 177 LEU A C 1
ATOM 1416 O O . LEU A 1 177 ? -24.853 -9.740 39.397 1.00 89.50 177 LEU A O 1
ATOM 1420 N N . VAL A 1 178 ? -26.196 -9.580 41.193 1.00 91.00 178 VAL A N 1
ATOM 1421 C CA . VAL A 1 178 ? -26.575 -10.995 41.283 1.00 91.00 178 VAL A CA 1
ATOM 1422 C C . VAL A 1 178 ? -28.097 -11.141 41.349 1.00 91.00 178 VAL A C 1
ATOM 1424 O O . VAL A 1 178 ? -28.797 -10.257 41.833 1.00 91.00 178 VAL A O 1
ATOM 1427 N N . CYS A 1 179 ? -28.643 -12.211 40.770 1.00 91.12 179 CYS A N 1
ATOM 1428 C CA . CYS A 1 179 ? -30.072 -12.533 40.878 1.00 91.12 179 CYS A CA 1
ATOM 1429 C C . CYS A 1 179 ? -30.328 -13.453 42.073 1.00 91.12 179 CYS A C 1
ATOM 1431 O O . CYS A 1 179 ? -29.406 -14.145 42.485 1.00 91.12 179 CYS A O 1
ATOM 1433 N N . ASN A 1 180 ? -31.587 -13.570 42.506 1.00 88.00 180 ASN A N 1
ATOM 1434 C CA . ASN A 1 180 ? -31.993 -14.415 43.639 1.00 88.00 180 ASN A CA 1
ATOM 1435 C C . ASN A 1 180 ? -31.497 -15.876 43.561 1.00 88.00 180 ASN A C 1
ATOM 1437 O O . ASN A 1 180 ? -31.202 -16.461 44.589 1.00 88.00 180 ASN A O 1
ATOM 1441 N N . GLU A 1 181 ? -31.369 -16.466 42.363 1.00 89.25 181 GLU A N 1
ATOM 1442 C CA . GLU A 1 181 ? -30.809 -17.828 42.198 1.00 89.25 181 GLU A CA 1
ATOM 1443 C C . GLU A 1 181 ? -29.301 -17.920 42.465 1.00 89.25 181 GLU A C 1
ATOM 1445 O O . GLU A 1 181 ? -28.788 -18.989 42.767 1.00 89.25 181 GLU A O 1
ATOM 1450 N N . HIS A 1 182 ? -28.581 -16.810 42.323 1.00 90.06 182 HIS A N 1
ATOM 1451 C CA . HIS A 1 182 ? -27.127 -16.739 42.444 1.00 90.06 182 HIS A CA 1
ATOM 1452 C C . HIS A 1 182 ? -26.695 -15.876 43.640 1.00 90.06 182 HIS A C 1
ATOM 1454 O O . HIS A 1 182 ? -25.593 -15.327 43.649 1.00 90.06 182 HIS A O 1
ATOM 1460 N N . SER A 1 183 ? -27.573 -15.711 44.630 1.00 89.44 183 SER A N 1
ATOM 1461 C CA . SER A 1 183 ? -27.315 -14.958 45.857 1.00 89.44 183 SER A CA 1
ATOM 1462 C C . SER A 1 183 ? -27.991 -15.629 47.044 1.00 89.44 183 SER A C 1
ATOM 1464 O O . SER A 1 183 ? -29.081 -16.174 46.900 1.00 89.44 183 SER A O 1
ATOM 1466 N N . GLN A 1 184 ? -27.387 -15.526 48.224 1.00 85.56 184 GLN A N 1
ATOM 1467 C CA . GLN A 1 184 ? -27.982 -15.980 49.478 1.00 85.56 184 GLN A CA 1
ATOM 1468 C C . GLN A 1 184 ? -28.182 -14.784 50.409 1.00 85.56 184 GLN A C 1
ATOM 1470 O O . GLN A 1 184 ? -27.339 -13.887 50.466 1.00 85.56 184 GLN A O 1
ATOM 1475 N N . ALA A 1 185 ? -29.302 -14.764 51.131 1.00 80.50 185 ALA A N 1
ATOM 1476 C CA . ALA A 1 185 ? -29.523 -13.777 52.178 1.00 80.50 185 ALA A CA 1
ATOM 1477 C C . ALA A 1 185 ? -28.681 -14.151 53.405 1.00 80.50 185 ALA A C 1
ATOM 1479 O O . ALA A 1 185 ? -28.783 -15.272 53.908 1.00 80.50 185 ALA A O 1
ATOM 1480 N N . LYS A 1 186 ? -27.863 -13.217 53.900 1.00 79.81 186 LYS A N 1
ATOM 1481 C CA . LYS A 1 186 ? -27.135 -13.400 55.160 1.00 79.81 186 LYS A CA 1
ATOM 1482 C C . LYS A 1 186 ? -28.153 -13.357 56.305 1.00 79.81 186 LYS A C 1
ATOM 1484 O O . LYS A 1 186 ? -28.769 -12.320 56.529 1.00 79.81 186 LYS A O 1
ATOM 1489 N N . ARG A 1 187 ? -28.360 -14.481 56.997 1.00 75.56 187 ARG A N 1
ATOM 1490 C CA . ARG A 1 187 ? -29.149 -14.528 58.238 1.00 75.56 187 ARG A CA 1
ATOM 1491 C C . ARG A 1 187 ? -28.229 -14.140 59.394 1.00 75.56 187 ARG A C 1
ATOM 1493 O O . ARG A 1 187 ? -27.214 -14.797 59.597 1.00 75.56 187 ARG A O 1
ATOM 1500 N N . ILE A 1 188 ? -28.561 -13.068 60.103 1.00 79.75 188 ILE A N 1
ATOM 1501 C CA . ILE A 1 188 ? -27.830 -12.571 61.276 1.00 79.75 188 ILE A CA 1
ATOM 1502 C C . ILE A 1 188 ? -28.829 -12.572 62.442 1.00 79.75 188 ILE A C 1
ATOM 1504 O O . ILE A 1 188 ? -29.984 -12.197 62.235 1.00 79.75 188 ILE A O 1
ATOM 1508 N N . CYS A 1 189 ? -28.441 -13.064 63.625 1.00 81.75 189 CYS A N 1
ATOM 1509 C CA . CYS A 1 189 ? -29.294 -12.992 64.819 1.00 81.75 189 CYS A CA 1
ATOM 1510 C C . CYS A 1 189 ? -29.339 -11.554 65.365 1.00 81.75 189 CYS A C 1
ATOM 1512 O O . CYS A 1 189 ? -28.482 -10.741 65.028 1.00 81.75 189 CYS A O 1
ATOM 1514 N N . MET A 1 190 ? -30.312 -11.238 66.224 1.00 83.19 190 MET A N 1
ATOM 1515 C CA . MET A 1 190 ? -30.483 -9.873 66.756 1.00 83.19 190 MET A CA 1
ATOM 1516 C C . MET A 1 190 ? -29.293 -9.377 67.595 1.00 83.19 190 MET A C 1
ATOM 1518 O O . MET A 1 190 ? -29.152 -8.179 67.797 1.00 83.19 190 MET A O 1
ATOM 1522 N N . GLU A 1 191 ? -28.427 -10.279 68.053 1.00 76.12 191 GLU A N 1
ATOM 1523 C CA . GLU A 1 191 ? -27.242 -9.955 68.857 1.00 76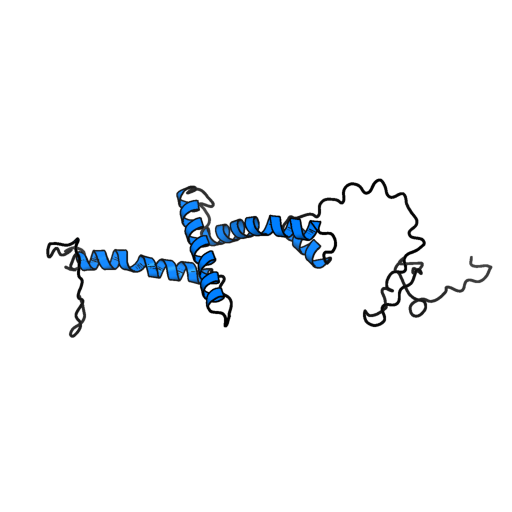.12 191 GLU A CA 1
ATOM 1524 C C . GLU A 1 191 ? -25.964 -9.760 68.018 1.00 76.12 191 GLU A C 1
ATOM 1526 O O . GLU A 1 191 ? -24.954 -9.303 68.538 1.00 76.12 191 GLU A O 1
ATOM 1531 N N . CYS A 1 192 ? -25.978 -10.119 66.728 1.00 72.00 192 CYS A N 1
ATOM 1532 C CA . CYS A 1 192 ? -24.813 -10.051 65.830 1.00 72.00 192 CYS A CA 1
ATOM 1533 C C . CYS A 1 192 ? -24.926 -8.938 64.770 1.00 72.00 192 CYS A C 1
ATOM 1535 O O . CYS A 1 192 ? -24.224 -9.003 63.754 1.00 72.00 192 CYS A O 1
ATOM 1537 N N . GLN A 1 193 ? -25.852 -7.989 64.959 1.00 57.28 193 GLN A N 1
ATOM 1538 C CA . GLN A 1 193 ? -26.114 -6.892 64.023 1.00 57.28 193 GLN A CA 1
ATOM 1539 C C . GLN A 1 193 ? -25.079 -5.770 64.133 1.00 57.28 193 GLN A C 1
ATOM 1541 O O . GLN A 1 193 ? -24.727 -5.396 65.271 1.00 57.28 193 GLN A O 1
#

Foldseek 3Di:
DDDPPDDDDDDDPPDPDQDFDVVVVRHGPRVVVCVVPVCPVVVLVVQLVVDFPDDDDPDVVVNVVSSVVSSVLVVVLVVCCVVPVVVPVVDPPSSVVSCVVVVLVVCLVVLQVVLQVPPDDPVSQVVNVVSVRHHPPPPCPPPPDPPPCVDFFAAAPPDDPVVRDTDPDADPPPRGDHDPVGDDDDDDDPVRD

Nearest PDB structures (foldseek):
  6x68-assembly1_C  TM=6.152E-01  e=2.972E-07  Trichoplusia ni

Organism: NCBI:txid259542

InterPro domains:
  IPR011011 Zinc finger, FYVE/PHD-type [SSF57903] (149-193)

Mean predicted aligned error: 14.0 Å

Sequence (193 aa):
MPKQGKAVILFSTMHHDMAVDLEQMGKPEINLYYNKTKGGVDSLYQLVHAYMSKRQTVRWPLSYFFNLPDVAGLASFVIWTLQNPLWKENKKHKRRLFLEEMSEQLVIPQIQRRVGAGRVHKSVLLSAELCGVTAPASAPVPAQQEEEETGKKKRCVLCGKKKDRKSKQTCNECKRLVCNEHSQAKRICMECQ

Secondary structure (DSSP, 8-state):
-PPTT-------SS--S--EETTTTTEEHHHHHHHHHTTHHHHHHHHHHTT------S-HHHHHHHHHHHHHHHHHHHHHHHH-TTTTTT-TTHHHHHHHHHHHHHHHHHHHHHHHTS---HHHHHHHHHTT-PPP-----TT-------S-PEEPTTS-TTT--EE--B-TTT--B--GGG-------TT--